Protein AF-Q54BZ2-F1 (afdb_monomer_lite)

Secondary structure (DSSP, 8-state):
--HHHHHHHHHHHHHHHHHSTTHHHHHHHHHHHHHHHHHHHHHHHHH-HHHHHHHHHHHTSGGGTT--HHHHHTHHHHHHHHHHHHHHHHHHH---HHHHHHHHHHHHHHHHHHHHHHHHHHHHHHHHHHHHHHHHHHHTTS-S------------------SHHHHHHHHHHHHHHHHHHHHHHHHGGG--

Radius of gyration: 24.27 Å; chains: 1; bounding box: 88×28×45 Å

Sequence (192 aa):
MSDKKDVLELAHCLQCYWDQKDTIEELRTYINNFNKAMDCVHENRAKLPKFKEFLEKCQFSEQCKSETIDSYLIRPVQRVPRYIPLLTDPLNHTVDTLERVAIQDVLKRTKQITDQLNESKRKPENVSKTLLLQENNNNNNNNNNNNNNNNNNNNNLNTSNSNNVTTTTTTNLNIINRQLIKDGLMMESRHF

pLDDT: mean 72.42, std 20.82, range [32.09, 95.31]

InterPro domains:
  IPR000219 Dbl homology domain [PF00621] (17-118)
  IPR000219 Dbl homology domain [PS50010] (1-120)
  IPR035899 Dbl homology (DH) domain superfamily [G3DSA:1.20.900.10] (2-137)
  IPR035899 Dbl homology (DH) domain superfamily [SSF48065] (15-136)
  IPR051092 FYVE, RhoGEF and PH domain-containing [PTHR12673] (28-188)

Structure (mmCIF, N/CA/C/O backbone):
data_AF-Q54BZ2-F1
#
_entry.id   AF-Q54BZ2-F1
#
loop_
_atom_site.group_PDB
_atom_site.id
_atom_site.type_symbol
_atom_site.label_atom_id
_atom_site.label_alt_id
_atom_site.label_comp_id
_atom_site.label_asym_id
_atom_site.label_entity_id
_atom_site.label_seq_id
_atom_site.pdbx_PDB_ins_code
_atom_site.Cartn_x
_atom_site.Cartn_y
_atom_site.Cartn_z
_atom_site.occupancy
_atom_site.B_iso_or_equiv
_atom_site.auth_seq_id
_atom_site.auth_comp_id
_atom_site.auth_asym_id
_atom_site.auth_atom_id
_atom_site.pdbx_PDB_model_num
ATOM 1 N N . MET A 1 1 ? 25.915 7.913 -3.863 1.00 40.06 1 MET A N 1
ATOM 2 C CA . MET A 1 1 ? 25.947 6.889 -4.938 1.00 40.06 1 MET A CA 1
ATOM 3 C C . MET A 1 1 ? 24.839 5.831 -4.779 1.00 40.06 1 MET A C 1
ATOM 5 O O . MET A 1 1 ? 24.854 4.875 -5.543 1.00 40.06 1 MET A O 1
ATOM 9 N N . SER A 1 2 ? 23.881 6.012 -3.848 1.00 46.03 2 SER A N 1
ATOM 10 C CA . SER A 1 2 ? 22.822 5.034 -3.528 1.00 46.03 2 SER A CA 1
ATOM 11 C C . SER A 1 2 ? 21.551 5.202 -4.377 1.00 46.03 2 SER A C 1
ATOM 13 O O . SER A 1 2 ? 21.063 4.218 -4.907 1.00 46.03 2 SER A O 1
ATOM 15 N N . ASP A 1 3 ? 21.119 6.438 -4.660 1.00 55.50 3 ASP A N 1
ATOM 16 C CA . ASP A 1 3 ? 19.777 6.712 -5.224 1.00 55.50 3 ASP A CA 1
ATOM 17 C C . ASP A 1 3 ? 19.451 6.093 -6.593 1.00 55.50 3 ASP A C 1
ATOM 19 O O . ASP A 1 3 ? 18.286 5.903 -6.930 1.00 55.50 3 ASP A O 1
ATOM 23 N N . LYS A 1 4 ? 20.452 5.806 -7.437 1.00 50.50 4 LYS A N 1
ATOM 24 C CA . LYS A 1 4 ? 20.190 5.395 -8.832 1.00 50.50 4 LYS A CA 1
ATOM 25 C C . LYS A 1 4 ? 19.724 3.947 -8.970 1.00 50.50 4 LYS A C 1
ATOM 27 O O . LYS A 1 4 ? 19.013 3.630 -9.915 1.00 50.50 4 LYS A O 1
ATOM 32 N N . LYS A 1 5 ? 20.140 3.056 -8.065 1.00 55.69 5 LYS A N 1
ATOM 33 C CA . LYS A 1 5 ? 19.701 1.651 -8.120 1.00 55.69 5 LYS A CA 1
ATOM 34 C C . LYS A 1 5 ? 18.259 1.503 -7.642 1.00 55.69 5 LYS A C 1
ATOM 36 O O . LYS A 1 5 ? 17.516 0.698 -8.198 1.00 55.69 5 LYS A O 1
ATOM 41 N N . ASP A 1 6 ? 17.858 2.363 -6.716 1.00 73.31 6 ASP A N 1
ATOM 42 C CA . ASP A 1 6 ? 16.579 2.265 -6.022 1.00 73.31 6 ASP A CA 1
ATOM 43 C C . ASP A 1 6 ? 15.390 2.585 -6.948 1.00 73.31 6 ASP A C 1
ATOM 45 O O . ASP A 1 6 ? 14.322 1.984 -6.829 1.00 73.31 6 ASP A O 1
ATOM 49 N N . VAL A 1 7 ? 15.567 3.481 -7.927 1.00 74.31 7 VAL A N 1
ATOM 50 C CA . VAL A 1 7 ? 14.488 3.892 -8.845 1.00 74.31 7 VAL A CA 1
ATOM 51 C C . VAL A 1 7 ? 14.167 2.816 -9.884 1.00 74.31 7 VAL A C 1
ATOM 53 O O . VAL A 1 7 ? 12.993 2.506 -10.104 1.00 74.31 7 VAL A O 1
ATOM 56 N N . LEU A 1 8 ? 15.185 2.231 -10.523 1.00 80.88 8 LEU A N 1
ATOM 57 C CA . LEU A 1 8 ? 14.976 1.163 -11.506 1.00 80.88 8 LEU A CA 1
ATOM 58 C C . LEU A 1 8 ? 14.384 -0.085 -10.844 1.00 80.88 8 LEU A C 1
ATOM 60 O O . LEU A 1 8 ? 13.473 -0.712 -11.387 1.00 80.88 8 LEU A O 1
ATOM 64 N N . GLU A 1 9 ? 14.870 -0.422 -9.649 1.00 81.94 9 GLU A N 1
ATOM 65 C CA . GLU A 1 9 ? 14.323 -1.515 -8.852 1.00 81.94 9 GLU A CA 1
ATOM 66 C C . GLU A 1 9 ? 12.861 -1.252 -8.474 1.00 81.94 9 GLU A C 1
ATOM 68 O O . GLU A 1 9 ? 12.014 -2.126 -8.662 1.00 81.94 9 GLU A O 1
ATOM 73 N N . LEU A 1 10 ? 12.523 -0.027 -8.053 1.00 81.06 10 LEU A N 1
ATOM 74 C CA . LEU A 1 10 ? 11.140 0.376 -7.797 1.00 81.06 10 LEU A CA 1
ATOM 75 C C . LEU A 1 10 ? 10.253 0.219 -9.041 1.00 81.06 10 LEU A C 1
ATOM 77 O O . LEU A 1 10 ? 9.132 -0.285 -8.927 1.00 81.06 10 LEU A O 1
ATOM 81 N N . ALA A 1 11 ? 10.737 0.630 -10.217 1.00 85.19 11 ALA A N 1
ATOM 82 C CA . ALA A 1 11 ? 9.997 0.511 -11.470 1.00 85.19 11 ALA A CA 1
ATOM 83 C C . ALA A 1 11 ? 9.699 -0.958 -11.814 1.00 85.19 11 ALA A C 1
ATOM 85 O O . ALA A 1 11 ? 8.548 -1.304 -12.087 1.00 85.19 11 ALA A O 1
ATOM 86 N N . HIS A 1 12 ? 10.699 -1.839 -11.718 1.00 87.19 12 HIS A N 1
ATOM 87 C CA . HIS A 1 12 ? 10.512 -3.275 -11.939 1.00 87.19 12 HIS A CA 1
ATOM 88 C C . HIS A 1 12 ? 9.598 -3.918 -10.889 1.00 87.19 12 HIS A C 1
ATOM 90 O O . HIS A 1 12 ? 8.721 -4.704 -11.241 1.00 87.19 12 HIS A O 1
ATOM 96 N N . CYS A 1 13 ? 9.739 -3.560 -9.612 1.00 88.25 13 CYS A N 1
ATOM 97 C CA . CYS A 1 13 ? 8.874 -4.056 -8.541 1.00 88.25 13 CYS A CA 1
ATOM 98 C C . CYS A 1 13 ? 7.407 -3.668 -8.763 1.00 88.25 13 CYS A C 1
ATOM 100 O O . CYS A 1 13 ? 6.513 -4.502 -8.601 1.00 88.25 13 CYS A O 1
ATOM 102 N N . LEU A 1 14 ? 7.146 -2.422 -9.170 1.00 88.31 14 LEU A N 1
ATOM 103 C CA . LEU A 1 14 ? 5.798 -1.962 -9.504 1.00 88.31 14 LEU A CA 1
ATOM 104 C C . LEU A 1 14 ? 5.252 -2.654 -10.755 1.00 88.31 14 LEU A C 1
ATOM 106 O O . LEU A 1 14 ? 4.087 -3.044 -10.759 1.00 88.31 14 LEU A O 1
ATOM 110 N N . GLN A 1 15 ? 6.079 -2.861 -11.779 1.00 89.00 15 GLN A N 1
ATOM 111 C CA . GLN A 1 15 ? 5.688 -3.614 -12.970 1.00 89.00 15 GLN A CA 1
ATOM 112 C C . GLN A 1 15 ? 5.266 -5.046 -12.599 1.00 89.00 15 GLN A C 1
ATOM 114 O O . GLN A 1 15 ? 4.138 -5.446 -12.881 1.00 89.00 15 GLN A O 1
ATOM 119 N N . CYS A 1 16 ? 6.104 -5.766 -11.846 1.00 89.81 16 CYS A N 1
ATOM 120 C CA . CYS A 1 16 ? 5.788 -7.098 -11.327 1.00 89.81 16 CYS A CA 1
ATOM 121 C C . CYS A 1 16 ? 4.504 -7.113 -10.483 1.00 89.81 16 CYS A C 1
ATOM 123 O O . CYS A 1 16 ? 3.726 -8.061 -10.559 1.00 89.81 16 CYS A O 1
ATOM 125 N N . TYR A 1 17 ? 4.261 -6.074 -9.679 1.00 88.88 17 TYR A N 1
ATOM 126 C CA . TYR A 1 17 ? 3.040 -5.948 -8.883 1.00 88.88 17 TYR A CA 1
ATOM 127 C C . TYR A 1 17 ? 1.785 -5.761 -9.750 1.00 88.88 17 TYR A C 1
ATOM 129 O O . TYR A 1 17 ? 0.744 -6.350 -9.453 1.00 88.88 17 TYR A O 1
ATOM 137 N N . TRP A 1 18 ? 1.878 -4.989 -10.836 1.00 90.06 18 TRP A N 1
ATOM 138 C CA . TRP A 1 18 ? 0.776 -4.779 -11.780 1.00 90.06 18 TRP A CA 1
ATOM 139 C C . TRP A 1 18 ? 0.495 -5.964 -12.701 1.00 90.06 18 TRP A C 1
ATOM 141 O O . TRP A 1 18 ? -0.626 -6.080 -13.204 1.00 90.06 18 TRP A O 1
ATOM 151 N N . ASP A 1 19 ? 1.483 -6.830 -12.903 1.00 89.75 19 ASP A N 1
ATOM 152 C CA . ASP A 1 19 ? 1.355 -8.049 -13.705 1.00 89.75 19 ASP A CA 1
ATOM 153 C C . ASP A 1 19 ? 0.780 -9.230 -12.899 1.00 89.75 19 ASP A C 1
ATOM 155 O O . ASP A 1 19 ? 0.396 -10.256 -13.465 1.00 89.75 19 ASP A O 1
ATOM 159 N N . GLN A 1 20 ? 0.647 -9.087 -11.575 1.00 90.44 20 GLN A N 1
ATOM 160 C CA . GLN A 1 20 ? -0.069 -10.051 -10.740 1.00 90.44 20 GLN A CA 1
ATOM 161 C C . GLN A 1 20 ? -1.559 -10.079 -11.107 1.00 90.44 20 GLN A C 1
ATOM 163 O O . GLN A 1 20 ? -2.256 -9.065 -11.054 1.00 90.44 20 GLN A O 1
ATOM 168 N N . LYS A 1 21 ? -2.052 -11.282 -11.428 1.00 83.81 21 LYS A N 1
ATOM 169 C CA . LYS A 1 21 ? -3.398 -11.538 -11.967 1.00 83.81 21 LYS A CA 1
ATOM 170 C C . LYS A 1 21 ? -4.532 -10.915 -11.144 1.00 83.81 21 LYS A C 1
ATOM 172 O O . LYS A 1 21 ? -5.485 -10.400 -11.722 1.00 83.81 21 LYS A O 1
ATOM 177 N N . ASP A 1 22 ? -4.411 -10.947 -9.820 1.00 88.19 22 ASP A N 1
ATOM 178 C CA . ASP A 1 22 ? -5.507 -10.595 -8.913 1.00 88.19 22 ASP A CA 1
ATOM 179 C C . ASP A 1 22 ? -5.404 -9.164 -8.362 1.00 88.19 22 ASP A C 1
ATOM 181 O O . ASP A 1 22 ? -6.396 -8.621 -7.882 1.00 88.19 22 ASP A O 1
ATOM 185 N N . THR A 1 23 ? -4.245 -8.505 -8.490 1.00 88.31 23 THR A N 1
ATOM 186 C CA . THR A 1 23 ? -3.978 -7.191 -7.876 1.00 88.31 23 THR A CA 1
ATOM 187 C C . THR A 1 23 ? -5.020 -6.143 -8.256 1.00 88.31 23 THR A C 1
ATOM 189 O O . THR A 1 23 ? -5.539 -5.429 -7.397 1.00 88.31 23 THR A O 1
ATOM 192 N N . ILE A 1 24 ? -5.347 -6.039 -9.546 1.00 88.12 24 ILE A N 1
ATOM 193 C CA . ILE A 1 24 ? -6.281 -5.021 -10.040 1.00 88.12 24 ILE A CA 1
ATOM 194 C C . ILE A 1 24 ? -7.705 -5.316 -9.557 1.00 88.12 24 ILE A C 1
ATOM 196 O O . ILE A 1 24 ? -8.412 -4.390 -9.163 1.00 88.12 24 ILE A O 1
ATOM 200 N N . GLU A 1 25 ? -8.123 -6.583 -9.541 1.00 86.94 25 GLU A N 1
ATOM 201 C CA . GLU A 1 25 ? -9.471 -6.968 -9.109 1.00 86.94 25 GLU A CA 1
ATOM 202 C C . GLU A 1 25 ? -9.654 -6.861 -7.589 1.00 86.94 25 GLU A C 1
ATOM 204 O O . GLU A 1 25 ? -10.708 -6.412 -7.126 1.00 86.94 25 GLU A O 1
ATOM 209 N N . GLU A 1 26 ? -8.620 -7.170 -6.802 1.00 88.50 26 GLU A N 1
ATOM 210 C CA . GLU A 1 26 ? -8.595 -6.931 -5.355 1.00 88.50 26 GLU A CA 1
ATOM 211 C C . GLU A 1 26 ? -8.711 -5.431 -5.046 1.00 88.50 26 GLU A C 1
ATOM 213 O O . GLU A 1 26 ? -9.575 -5.020 -4.264 1.00 88.50 26 GLU A O 1
ATOM 218 N N . LEU A 1 27 ? -7.906 -4.593 -5.715 1.00 89.31 27 LEU A N 1
ATOM 219 C CA . LEU A 1 27 ? -7.970 -3.135 -5.571 1.00 89.31 27 LEU A CA 1
ATOM 220 C C . LEU A 1 27 ? -9.329 -2.584 -6.004 1.00 89.31 27 LEU A C 1
ATOM 222 O O . LEU A 1 27 ? -9.902 -1.753 -5.300 1.00 89.31 27 LEU A O 1
ATOM 226 N N . ARG A 1 28 ? -9.881 -3.066 -7.123 1.00 89.38 28 ARG A N 1
ATOM 227 C CA . ARG A 1 28 ? -11.211 -2.678 -7.616 1.00 89.38 28 ARG A CA 1
ATOM 228 C C . ARG A 1 28 ? -12.289 -3.001 -6.586 1.00 89.38 28 ARG A C 1
ATOM 230 O O . ARG A 1 28 ? -13.111 -2.143 -6.265 1.00 89.38 28 ARG A O 1
ATOM 237 N N . THR A 1 29 ? -12.269 -4.217 -6.048 1.00 88.75 29 THR A N 1
ATOM 238 C CA . THR A 1 29 ? -13.226 -4.677 -5.035 1.00 88.75 29 THR A CA 1
ATOM 239 C C . THR A 1 29 ? -13.129 -3.833 -3.770 1.00 88.75 29 THR A C 1
ATOM 241 O O . THR A 1 29 ? -14.156 -3.397 -3.244 1.00 88.75 29 THR A O 1
ATOM 244 N N . TYR A 1 30 ? -11.912 -3.541 -3.311 1.00 90.19 30 TYR A N 1
ATOM 245 C CA . TYR A 1 30 ? -11.687 -2.694 -2.145 1.00 90.19 30 TYR A CA 1
ATOM 246 C C . TYR A 1 30 ? -12.202 -1.267 -2.369 1.00 90.19 30 TYR A C 1
ATOM 248 O O . TYR A 1 30 ? -13.004 -0.756 -1.591 1.00 90.19 30 TYR A O 1
ATOM 256 N N . ILE A 1 31 ? -11.795 -0.634 -3.472 1.00 88.31 31 ILE A N 1
ATOM 257 C CA . ILE A 1 31 ? -12.132 0.753 -3.816 1.00 88.31 31 ILE A CA 1
ATOM 258 C C . ILE A 1 31 ? -13.646 0.940 -3.991 1.00 88.31 31 ILE A C 1
ATOM 260 O O . ILE A 1 31 ? -14.180 1.962 -3.556 1.00 88.31 31 ILE A O 1
ATOM 264 N N . ASN A 1 32 ? -14.344 -0.037 -4.576 1.00 87.88 32 ASN A N 1
ATOM 265 C CA . ASN A 1 32 ? -15.798 0.005 -4.757 1.00 87.88 32 ASN A CA 1
ATOM 266 C C . ASN A 1 32 ? -16.578 -0.181 -3.447 1.00 87.88 32 ASN A C 1
ATOM 268 O O . ASN A 1 32 ? -17.686 0.336 -3.313 1.00 87.88 32 ASN A O 1
ATOM 272 N N . ASN A 1 33 ? -16.020 -0.914 -2.480 1.00 89.31 33 ASN A N 1
ATOM 273 C CA . ASN A 1 33 ? -16.659 -1.162 -1.186 1.00 89.31 33 ASN A CA 1
ATOM 274 C C . ASN A 1 33 ? -16.173 -0.225 -0.075 1.00 89.31 33 ASN A C 1
ATOM 276 O O . ASN A 1 33 ? -16.747 -0.242 1.010 1.00 89.31 33 ASN A O 1
ATOM 280 N N . PHE A 1 34 ? -15.164 0.609 -0.337 1.00 89.94 34 PHE A N 1
ATOM 281 C CA . PHE A 1 34 ? -14.562 1.507 0.647 1.00 89.94 34 PHE A CA 1
ATOM 282 C C . PHE A 1 34 ? -15.596 2.393 1.356 1.00 89.94 34 PHE A C 1
ATOM 284 O O . PHE A 1 34 ? -15.625 2.409 2.582 1.00 89.94 34 PHE A O 1
ATOM 291 N N . ASN A 1 35 ? -16.485 3.062 0.609 1.00 90.19 35 ASN A N 1
ATOM 292 C CA . ASN A 1 35 ? -17.513 3.927 1.205 1.00 90.19 35 ASN A CA 1
ATOM 293 C C . ASN A 1 35 ? -18.449 3.125 2.124 1.00 90.19 35 ASN A C 1
ATOM 295 O O . ASN A 1 35 ? -18.626 3.485 3.278 1.00 90.19 35 ASN A O 1
ATOM 299 N N . LYS A 1 36 ? -18.936 1.963 1.661 1.00 89.75 36 LYS A N 1
ATOM 300 C CA . LYS A 1 36 ? -19.788 1.070 2.467 1.00 89.75 36 LYS A CA 1
ATOM 301 C C . LYS A 1 36 ? -19.085 0.581 3.735 1.00 89.75 36 LYS A C 1
ATOM 303 O O . LYS A 1 36 ? -19.710 0.462 4.783 1.00 89.75 36 LYS A O 1
ATOM 308 N N . ALA A 1 37 ? -17.795 0.260 3.638 1.00 89.75 37 ALA A N 1
ATOM 309 C CA . ALA A 1 37 ? -16.995 -0.155 4.783 1.00 89.75 37 ALA A CA 1
ATOM 310 C C . ALA A 1 37 ? -16.811 0.998 5.780 1.00 89.75 37 ALA A C 1
ATOM 312 O O . ALA A 1 37 ? -16.934 0.774 6.982 1.00 89.75 37 ALA A O 1
ATOM 313 N N . MET A 1 38 ? -16.572 2.217 5.291 1.00 91.19 38 MET A N 1
ATOM 314 C CA . MET A 1 38 ? -16.468 3.415 6.124 1.00 91.19 38 MET A CA 1
ATOM 315 C C . MET A 1 38 ? -17.784 3.699 6.859 1.00 91.19 38 MET A C 1
ATOM 317 O O . MET A 1 38 ? -17.780 3.818 8.083 1.00 91.19 38 MET A O 1
ATOM 321 N N . ASP A 1 39 ? -18.907 3.690 6.137 1.00 91.88 39 ASP A N 1
ATOM 322 C CA . ASP A 1 39 ? -20.246 3.882 6.704 1.00 91.88 39 ASP A CA 1
ATOM 323 C C . ASP A 1 39 ? -20.545 2.828 7.779 1.00 91.88 39 ASP A C 1
ATOM 325 O O . ASP A 1 39 ? -20.988 3.156 8.877 1.00 91.88 39 ASP A O 1
ATOM 329 N N . CYS A 1 40 ? -20.216 1.561 7.506 1.00 91.81 40 CYS A N 1
ATOM 330 C CA . CYS A 1 40 ? -20.365 0.466 8.462 1.00 91.81 40 CYS A CA 1
ATOM 331 C C . CYS A 1 40 ? -19.527 0.691 9.732 1.00 91.81 40 CYS A C 1
ATOM 333 O O . CYS A 1 40 ? -20.019 0.482 10.843 1.00 91.81 40 CYS A O 1
ATOM 335 N N . VAL A 1 41 ? -18.274 1.141 9.605 1.00 91.38 41 VAL A N 1
ATOM 336 C CA . VAL A 1 41 ? -17.424 1.463 10.763 1.00 91.38 41 VAL A CA 1
ATOM 337 C C . VAL A 1 41 ? -18.027 2.606 11.577 1.00 91.38 41 VAL A C 1
ATOM 339 O O . VAL A 1 41 ? -18.061 2.516 12.805 1.00 91.38 41 VAL A O 1
ATOM 342 N N . HIS A 1 42 ? -18.528 3.656 10.923 1.00 93.31 42 HIS A N 1
ATOM 343 C CA . HIS A 1 42 ? -19.146 4.807 11.590 1.00 93.31 42 HIS A CA 1
ATOM 344 C C . HIS A 1 42 ? -20.436 4.421 12.312 1.00 93.31 42 HIS A C 1
ATOM 346 O O . HIS A 1 42 ? -20.609 4.745 13.488 1.00 93.31 42 HIS A O 1
ATOM 352 N N . GLU A 1 43 ? -21.301 3.659 11.647 1.00 93.00 43 GLU A N 1
ATOM 353 C CA . GLU A 1 43 ? -22.551 3.148 12.201 1.00 93.00 43 GLU A CA 1
ATOM 354 C C . GLU A 1 43 ? -22.296 2.259 13.425 1.00 93.00 43 GLU A C 1
ATOM 356 O O . GLU A 1 43 ? -22.898 2.461 14.482 1.00 93.00 43 GLU A O 1
ATOM 361 N N . ASN A 1 44 ? -21.362 1.308 13.327 1.00 91.62 44 ASN A N 1
ATOM 362 C CA . ASN A 1 44 ? -21.021 0.429 14.445 1.00 91.62 44 ASN A CA 1
ATOM 363 C C . ASN A 1 44 ? -20.340 1.194 15.585 1.00 91.62 44 ASN A C 1
ATOM 365 O O . ASN A 1 44 ? -20.609 0.902 16.750 1.00 91.62 44 ASN A O 1
ATOM 369 N N . ARG A 1 45 ? -19.507 2.202 15.288 1.00 91.88 45 ARG A N 1
ATOM 370 C CA . ARG A 1 45 ? -18.900 3.065 16.316 1.00 91.88 45 ARG A CA 1
ATOM 371 C C . ARG A 1 45 ? -19.963 3.856 17.085 1.00 91.88 45 ARG A C 1
ATOM 373 O O . ARG A 1 45 ? -19.801 4.053 18.286 1.00 91.88 45 ARG A O 1
ATOM 380 N N . ALA A 1 46 ? -21.044 4.276 16.425 1.00 92.94 46 ALA A N 1
ATOM 381 C CA . ALA A 1 46 ? -22.159 4.975 17.064 1.00 92.94 46 ALA A CA 1
ATOM 382 C C . ALA A 1 46 ? -23.078 4.034 17.863 1.00 92.94 46 ALA A C 1
ATOM 384 O O . ALA A 1 46 ? -23.531 4.390 18.949 1.00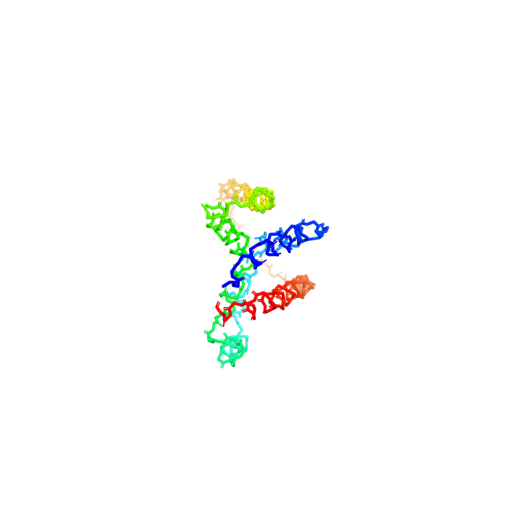 92.94 46 ALA A O 1
ATOM 385 N N . LYS A 1 47 ? -23.352 2.830 17.344 1.00 93.62 47 LYS A N 1
ATOM 386 C CA . LYS A 1 47 ? -24.299 1.875 17.946 1.00 93.62 47 LYS A CA 1
ATOM 387 C C . LYS A 1 47 ? -23.707 1.029 19.073 1.00 93.62 47 LYS A C 1
ATOM 389 O O . LYS A 1 47 ? -24.443 0.619 19.967 1.00 93.62 47 LYS A O 1
ATOM 394 N N . LEU A 1 48 ? -22.411 0.719 19.023 1.00 94.19 48 LEU A N 1
ATOM 395 C CA . LEU A 1 48 ? -21.779 -0.280 19.889 1.00 94.19 48 LEU A CA 1
ATOM 396 C C . LEU A 1 48 ? -20.654 0.349 20.733 1.00 94.19 48 LEU A C 1
ATOM 398 O O . LEU A 1 48 ? -19.520 0.457 20.259 1.00 94.19 48 LEU A O 1
ATOM 402 N N . PRO A 1 49 ? -20.901 0.683 22.016 1.00 92.56 49 PRO A N 1
ATOM 403 C CA . PRO A 1 49 ? -19.884 1.268 22.896 1.00 92.56 49 PRO A CA 1
ATOM 404 C C . PRO A 1 49 ? -18.608 0.422 23.019 1.00 92.56 49 PRO A C 1
ATOM 406 O O . PRO A 1 49 ? -17.507 0.960 22.974 1.00 92.56 49 PRO A O 1
ATOM 409 N N . LYS A 1 50 ? -18.743 -0.913 23.074 1.00 93.44 50 LYS A N 1
ATOM 410 C CA . LYS A 1 50 ? -17.597 -1.841 23.113 1.00 93.44 50 LYS A CA 1
ATOM 411 C C . LYS A 1 50 ? -16.731 -1.771 21.854 1.00 93.44 50 LYS A C 1
ATOM 413 O O . LYS A 1 50 ? -15.520 -1.935 21.932 1.00 93.44 50 LYS A O 1
ATOM 418 N N . PHE A 1 51 ? -17.345 -1.549 20.690 1.00 92.94 51 PHE A N 1
ATOM 419 C CA . PHE A 1 51 ? -16.604 -1.407 19.438 1.00 92.94 51 PHE A CA 1
ATOM 420 C C . PHE A 1 51 ? -15.852 -0.075 19.399 1.00 92.94 51 PHE A C 1
ATOM 422 O O . PHE A 1 51 ? -14.695 -0.042 18.995 1.00 92.94 51 PHE A O 1
ATOM 429 N N . LYS A 1 52 ? -16.470 1.008 19.886 1.00 91.31 52 LYS A N 1
ATOM 430 C CA . LYS A 1 52 ? -15.796 2.300 20.058 1.00 91.31 52 LYS A CA 1
ATOM 431 C C . LYS A 1 52 ? -14.571 2.185 20.976 1.00 91.31 52 LYS A C 1
ATOM 433 O O . LYS A 1 52 ? -13.489 2.585 20.564 1.00 91.31 52 LYS A O 1
ATOM 438 N N . GLU A 1 53 ? -14.723 1.584 22.155 1.00 92.50 53 GLU A N 1
ATOM 439 C CA . GLU A 1 53 ? -13.618 1.367 23.104 1.00 92.50 53 GLU A CA 1
ATOM 440 C C . GLU A 1 53 ? -12.501 0.507 22.491 1.00 92.50 53 GLU A C 1
ATOM 442 O O . GLU A 1 53 ? -11.317 0.807 22.640 1.00 92.50 53 GLU A O 1
ATOM 447 N N . PHE A 1 54 ? -12.865 -0.537 21.738 1.00 92.31 54 PHE A N 1
ATOM 448 C CA . PHE A 1 54 ? -11.903 -1.352 20.997 1.00 92.31 54 PHE A CA 1
ATOM 449 C C . PHE A 1 54 ? -11.102 -0.521 19.985 1.00 92.31 54 PHE A C 1
ATOM 451 O O . PHE A 1 54 ? -9.877 -0.626 19.947 1.00 92.31 54 PHE A O 1
ATOM 458 N N . LEU A 1 55 ? -11.768 0.329 19.195 1.00 90.62 55 LEU A N 1
ATOM 459 C CA . LEU A 1 55 ? -11.099 1.199 18.227 1.00 90.62 55 LEU A CA 1
ATOM 460 C C . LEU A 1 55 ? -10.178 2.220 18.903 1.00 90.62 55 LEU A C 1
ATOM 462 O O . LEU A 1 55 ? -9.070 2.434 18.418 1.00 90.62 55 LEU A O 1
ATOM 466 N N . GLU A 1 56 ? -10.602 2.813 20.020 1.00 89.62 56 GLU A N 1
ATOM 467 C CA . GLU A 1 56 ? -9.776 3.733 20.812 1.00 89.62 56 GLU A CA 1
ATOM 468 C C . GLU A 1 56 ? -8.537 3.012 21.363 1.00 89.62 56 GLU A C 1
ATOM 470 O O . GLU A 1 56 ? -7.413 3.484 21.189 1.00 89.62 56 GLU A O 1
ATOM 475 N N . LYS A 1 57 ? -8.705 1.810 21.930 1.00 90.00 57 LYS A N 1
ATOM 476 C CA . LYS A 1 57 ? -7.585 0.980 22.396 1.00 90.00 57 LYS A CA 1
ATOM 477 C C . LYS A 1 57 ? -6.606 0.643 21.269 1.00 90.00 57 LYS A C 1
ATOM 479 O O . LYS A 1 57 ? -5.397 0.685 21.483 1.00 90.00 57 LYS A O 1
ATOM 484 N N . CYS A 1 58 ? -7.112 0.303 20.083 1.00 88.25 58 CYS A N 1
ATOM 485 C CA . CYS A 1 58 ? -6.275 0.067 18.911 1.00 88.25 58 CYS A CA 1
ATOM 486 C C . CYS A 1 58 ? -5.518 1.334 18.510 1.00 88.25 58 CYS A C 1
ATOM 488 O O . CYS A 1 58 ? -4.304 1.270 18.358 1.00 88.25 58 CYS A O 1
ATOM 490 N N . GLN A 1 59 ? -6.198 2.478 18.405 1.00 87.50 59 GLN A N 1
ATOM 491 C CA . GLN A 1 59 ? -5.596 3.754 18.014 1.00 87.50 59 GLN A CA 1
ATOM 492 C C . GLN A 1 59 ? -4.415 4.137 18.918 1.00 87.50 59 GLN A C 1
ATOM 494 O O . GLN A 1 59 ? -3.359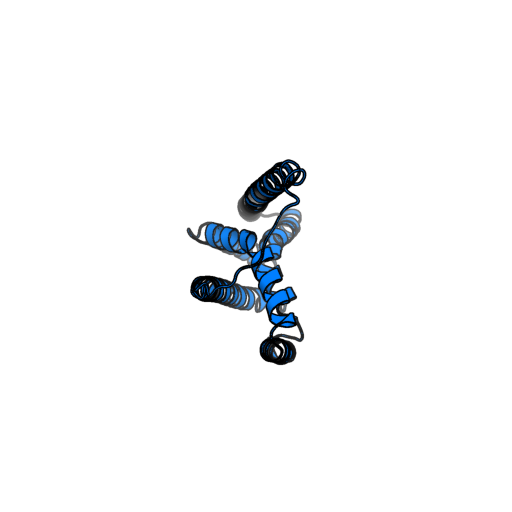 4.512 18.412 1.00 87.50 59 GLN A O 1
ATOM 499 N N . PHE A 1 60 ? -4.559 3.990 20.237 1.00 86.25 60 PHE A N 1
ATOM 500 C CA . PHE A 1 60 ? -3.500 4.304 21.206 1.00 86.25 60 PHE A CA 1
ATOM 501 C C . PHE A 1 60 ? -2.467 3.185 21.404 1.00 86.25 60 PHE A C 1
ATOM 503 O O . PHE A 1 60 ? -1.551 3.333 22.212 1.00 86.25 60 PHE A O 1
ATOM 510 N N . SER A 1 61 ? -2.580 2.071 20.678 1.00 85.19 61 SER A N 1
ATOM 511 C CA . SER A 1 61 ? -1.521 1.065 20.654 1.00 85.19 61 SER A CA 1
ATOM 512 C C . SER A 1 61 ? -0.296 1.583 19.894 1.00 85.19 61 SER A C 1
ATOM 514 O O . SER A 1 61 ? -0.411 2.341 18.928 1.00 85.19 61 SER A O 1
ATOM 516 N N . GLU A 1 62 ? 0.891 1.132 20.297 1.00 82.31 62 GLU A N 1
ATOM 517 C CA . GLU A 1 62 ? 2.165 1.525 19.678 1.00 82.31 62 GLU A CA 1
ATOM 518 C C . GLU A 1 62 ? 2.202 1.234 18.164 1.00 82.31 62 GLU A C 1
ATOM 520 O O . GLU A 1 62 ? 2.739 2.013 17.378 1.00 82.31 62 GLU A O 1
ATOM 525 N N . GLN A 1 63 ? 1.543 0.154 17.733 1.00 79.94 63 GLN A N 1
ATOM 526 C CA . GLN A 1 63 ? 1.490 -0.275 16.333 1.00 79.94 63 GLN A CA 1
ATOM 527 C C . GLN A 1 63 ? 0.670 0.675 15.450 1.00 79.94 63 GLN A C 1
ATOM 529 O O . GLN A 1 63 ? 0.980 0.852 14.270 1.00 79.94 63 GLN A O 1
ATOM 534 N N . CYS A 1 64 ? -0.369 1.296 16.015 1.00 79.00 64 CYS A N 1
ATOM 535 C CA . CYS A 1 64 ? -1.280 2.160 15.270 1.00 79.00 64 CYS A CA 1
ATOM 536 C C . CYS A 1 64 ? -0.839 3.625 15.226 1.00 79.00 64 CYS A C 1
ATOM 538 O O . CYS A 1 64 ? -1.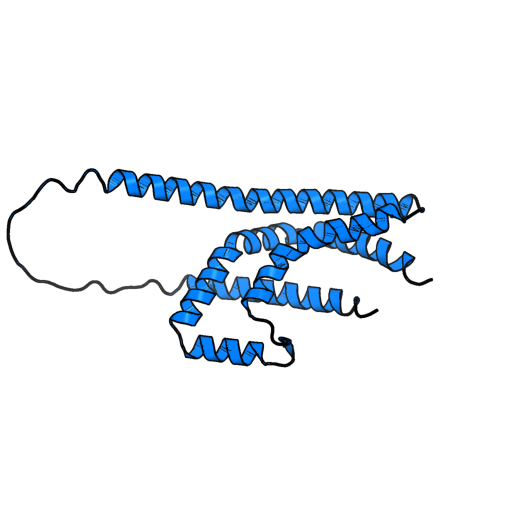519 4.428 14.599 1.00 79.00 64 CYS A O 1
ATOM 540 N N . LYS A 1 65 ? 0.276 4.004 15.869 1.00 83.19 65 LYS A N 1
ATOM 541 C CA . LYS A 1 65 ? 0.850 5.365 15.806 1.00 83.19 65 LYS A CA 1
ATOM 542 C C . LYS A 1 65 ? -0.175 6.495 16.036 1.00 83.19 65 LYS A C 1
ATOM 544 O O . LYS A 1 65 ? -0.050 7.565 15.449 1.00 83.19 65 LYS A O 1
ATOM 549 N N . SER A 1 66 ? -1.186 6.275 16.886 1.00 83.19 66 SER A N 1
ATOM 550 C CA . SER A 1 66 ? -2.294 7.221 17.137 1.00 83.19 66 SER A CA 1
ATOM 551 C C . SER A 1 66 ? -3.196 7.537 15.931 1.00 83.19 66 SER A C 1
ATOM 553 O O . SER A 1 66 ? -4.018 8.454 15.996 1.00 83.19 66 SER A O 1
ATOM 555 N N . GLU A 1 67 ? -3.097 6.769 14.849 1.00 85.44 67 GLU A N 1
ATOM 556 C CA . GLU A 1 67 ? -3.937 6.893 13.662 1.00 85.44 67 GLU A CA 1
ATOM 557 C C . GLU A 1 67 ? -5.276 6.158 13.816 1.00 85.44 67 GLU A C 1
ATOM 559 O O . GLU A 1 67 ? -5.373 5.089 14.422 1.00 85.44 67 GLU A O 1
ATOM 564 N N . THR A 1 68 ? -6.337 6.744 13.260 1.00 89.56 68 THR A N 1
ATOM 565 C CA . THR A 1 68 ? -7.685 6.171 13.316 1.00 89.56 68 THR A CA 1
ATOM 566 C C . THR A 1 68 ? -7.834 5.043 12.299 1.00 89.56 68 THR A C 1
ATOM 568 O O . THR A 1 68 ? -7.194 5.036 11.250 1.00 89.56 68 THR A O 1
ATOM 571 N N . ILE A 1 69 ? -8.747 4.098 12.543 1.00 89.06 69 ILE A N 1
ATOM 572 C CA . ILE A 1 69 ? -9.086 3.075 11.535 1.00 89.06 69 ILE A CA 1
ATOM 573 C C . ILE A 1 69 ? -9.456 3.710 10.182 1.00 89.06 69 ILE A C 1
ATOM 575 O O . ILE A 1 69 ? -9.078 3.199 9.133 1.00 89.06 69 ILE A O 1
ATOM 579 N N . ASP A 1 70 ? -10.118 4.866 10.205 1.00 90.94 70 ASP A N 1
ATOM 580 C CA . ASP A 1 70 ? -10.484 5.659 9.036 1.00 90.94 70 ASP A CA 1
ATOM 581 C C . ASP A 1 70 ? -9.255 6.043 8.188 1.00 90.94 70 ASP A C 1
ATOM 583 O O . ASP A 1 70 ? -9.267 5.881 6.963 1.00 90.94 70 ASP A O 1
ATOM 587 N N . SER A 1 71 ? -8.168 6.499 8.831 1.00 89.62 71 SER A N 1
ATOM 588 C CA . SER A 1 71 ? -6.929 6.877 8.139 1.00 89.62 71 SER A CA 1
ATOM 589 C C . SER A 1 71 ? -6.181 5.669 7.583 1.00 89.62 71 SER A C 1
ATOM 591 O O . SER A 1 71 ? -5.495 5.799 6.572 1.00 89.62 71 SER A O 1
ATOM 593 N N . TYR A 1 72 ? -6.349 4.484 8.171 1.00 88.88 72 TYR A N 1
ATOM 594 C CA . TYR A 1 72 ? -5.832 3.239 7.605 1.00 88.88 72 TYR A CA 1
ATOM 595 C C . TYR A 1 72 ? -6.640 2.773 6.391 1.00 88.88 72 TYR A C 1
ATOM 597 O O . TYR A 1 72 ? -6.052 2.410 5.370 1.00 88.88 72 TYR A O 1
ATOM 605 N N . LEU A 1 73 ? -7.973 2.832 6.463 1.00 89.56 73 LEU A N 1
ATOM 606 C CA . LEU A 1 73 ? -8.864 2.383 5.389 1.00 89.56 73 LEU A CA 1
ATOM 607 C C . LEU A 1 73 ? -8.704 3.199 4.099 1.00 89.56 73 LEU A C 1
ATOM 609 O O . LEU A 1 73 ? -8.879 2.676 3.002 1.00 89.56 73 LEU A O 1
ATOM 613 N N . ILE A 1 74 ? -8.369 4.487 4.192 1.00 89.75 74 ILE A N 1
ATOM 614 C CA . ILE A 1 74 ? -8.206 5.329 2.997 1.00 89.75 74 ILE A CA 1
ATOM 615 C C . ILE A 1 74 ? -6.874 5.075 2.262 1.00 89.75 74 ILE A C 1
ATOM 617 O O . ILE A 1 74 ? -6.731 5.444 1.093 1.00 89.75 74 ILE A O 1
ATOM 621 N N . ARG A 1 75 ? -5.894 4.410 2.894 1.00 88.81 75 ARG A N 1
ATOM 622 C CA . ARG A 1 75 ? -4.550 4.218 2.316 1.00 88.81 75 ARG A CA 1
ATOM 623 C C . ARG A 1 75 ? -4.559 3.467 0.987 1.00 88.81 75 ARG A C 1
ATOM 625 O O . ARG A 1 75 ? -3.961 4.005 0.058 1.00 88.81 75 ARG A O 1
ATOM 632 N N . PRO A 1 76 ? -5.235 2.310 0.816 1.00 87.12 76 PRO A N 1
ATOM 633 C CA . PRO A 1 76 ? -5.215 1.595 -0.463 1.00 87.12 76 PRO A CA 1
ATOM 634 C C . PRO A 1 76 ? -5.835 2.414 -1.600 1.00 87.12 76 PRO A C 1
ATOM 636 O O . PRO A 1 76 ? -5.344 2.384 -2.726 1.00 87.12 76 PRO A O 1
ATOM 639 N N . VAL A 1 77 ? -6.855 3.226 -1.292 1.00 86.94 77 VAL A N 1
ATOM 640 C CA . VAL A 1 77 ? -7.481 4.148 -2.253 1.00 86.94 77 VAL A CA 1
ATOM 641 C C . VAL A 1 77 ? -6.491 5.229 -2.702 1.00 86.94 77 VAL A C 1
ATOM 643 O O . VAL A 1 77 ? -6.439 5.573 -3.880 1.00 86.94 77 VAL A O 1
ATOM 646 N N . GLN A 1 78 ? -5.679 5.753 -1.781 1.00 88.88 78 GLN A N 1
ATOM 647 C CA . GLN A 1 78 ? -4.663 6.770 -2.074 1.00 88.88 78 GLN A CA 1
ATOM 648 C C . GLN A 1 78 ? -3.361 6.198 -2.642 1.00 88.88 78 GLN A C 1
ATOM 650 O O . GLN A 1 78 ? -2.576 6.939 -3.235 1.00 88.88 78 GLN A O 1
ATOM 655 N N . ARG A 1 79 ? -3.089 4.906 -2.441 1.00 85.75 79 ARG A N 1
ATOM 656 C CA . ARG A 1 79 ? -1.795 4.293 -2.752 1.00 85.75 79 ARG A CA 1
ATOM 657 C C . ARG A 1 79 ? -1.484 4.350 -4.240 1.00 85.75 79 ARG A C 1
ATOM 659 O O . ARG A 1 79 ? -0.394 4.779 -4.604 1.00 85.75 79 ARG A O 1
ATOM 666 N N . VAL A 1 80 ? -2.455 3.990 -5.080 1.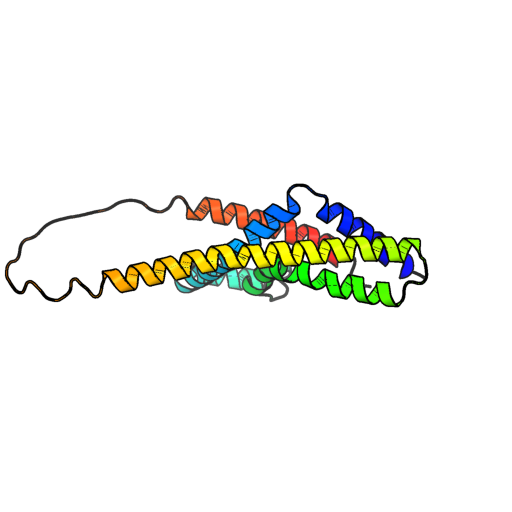00 87.00 80 VAL A N 1
ATOM 667 C CA . VAL A 1 80 ? -2.279 3.959 -6.539 1.00 87.00 80 VAL A CA 1
ATOM 668 C C . VAL A 1 80 ? -1.974 5.359 -7.100 1.00 87.00 80 VAL A C 1
ATOM 670 O O . VAL A 1 80 ? -0.942 5.503 -7.759 1.00 87.00 80 VAL A O 1
ATOM 673 N N . PRO A 1 81 ? -2.743 6.420 -6.763 1.00 88.81 81 PRO A N 1
ATOM 674 C CA . PRO A 1 81 ? -2.399 7.786 -7.161 1.00 88.81 81 PRO A CA 1
ATOM 675 C C . PRO A 1 81 ? -0.999 8.250 -6.738 1.00 88.81 81 PRO A C 1
ATOM 677 O O . PRO A 1 81 ? -0.364 8.999 -7.475 1.00 88.81 81 PRO A O 1
ATOM 680 N N . ARG A 1 82 ? -0.489 7.811 -5.576 1.00 88.62 82 ARG A N 1
ATOM 681 C CA . ARG A 1 82 ? 0.829 8.234 -5.061 1.00 88.62 82 ARG A CA 1
ATOM 682 C C . ARG A 1 82 ? 2.007 7.723 -5.892 1.00 88.62 82 ARG A C 1
ATOM 684 O O . ARG A 1 82 ? 3.061 8.353 -5.864 1.00 88.62 82 ARG A O 1
ATOM 691 N N . TYR A 1 83 ? 1.857 6.623 -6.629 1.00 88.31 83 TYR A N 1
ATOM 692 C CA . TYR A 1 83 ? 2.934 6.108 -7.481 1.00 88.31 83 TYR A CA 1
ATOM 693 C C . TYR A 1 83 ? 3.196 6.990 -8.708 1.00 88.31 83 TYR A C 1
ATOM 695 O O . TYR A 1 83 ? 4.319 7.031 -9.196 1.00 88.31 83 TYR A O 1
ATOM 703 N N . ILE A 1 84 ? 2.194 7.735 -9.185 1.00 89.56 84 ILE A N 1
ATOM 704 C CA . ILE A 1 84 ? 2.323 8.593 -10.371 1.00 89.56 84 ILE A CA 1
ATOM 705 C C . ILE A 1 84 ? 3.388 9.688 -10.179 1.00 89.56 84 ILE A C 1
ATOM 707 O O . ILE A 1 84 ? 4.333 9.709 -10.970 1.00 89.56 84 ILE A O 1
ATOM 711 N N . PRO A 1 85 ? 3.298 10.584 -9.173 1.00 89.06 85 PRO A N 1
ATOM 712 C CA . PRO A 1 85 ? 4.340 11.585 -8.949 1.00 89.06 85 PRO A CA 1
ATOM 713 C C . PRO A 1 85 ? 5.674 10.936 -8.563 1.00 89.06 85 PRO A C 1
ATOM 715 O O . PRO A 1 85 ? 6.706 11.333 -9.087 1.00 89.06 85 PRO A O 1
ATOM 718 N N . LEU A 1 86 ? 5.648 9.853 -7.774 1.00 84.94 86 LEU A N 1
ATOM 719 C CA . LEU A 1 86 ? 6.854 9.126 -7.361 1.00 84.94 86 LEU A CA 1
ATOM 720 C C . LEU A 1 86 ? 7.671 8.573 -8.539 1.00 84.94 86 LEU A C 1
ATOM 722 O O . LEU A 1 86 ? 8.884 8.462 -8.434 1.00 84.94 86 LEU A O 1
ATOM 726 N N . LEU A 1 87 ? 7.016 8.206 -9.641 1.00 88.12 87 LEU A N 1
ATOM 727 C CA . LEU A 1 87 ? 7.670 7.771 -10.877 1.00 88.12 87 LEU A CA 1
ATOM 728 C C . LEU A 1 87 ? 7.974 8.947 -11.818 1.00 88.12 87 LEU A C 1
ATOM 730 O O . LEU A 1 87 ? 8.906 8.878 -12.614 1.00 88.12 87 LEU A O 1
ATOM 734 N N . THR A 1 88 ? 7.197 10.028 -11.740 1.00 89.94 88 THR A N 1
ATOM 735 C CA . THR A 1 88 ? 7.382 11.217 -12.585 1.00 89.94 88 THR A CA 1
ATOM 736 C C . THR A 1 88 ? 8.623 12.010 -12.176 1.00 89.94 88 THR A C 1
ATOM 738 O O . THR A 1 88 ? 9.366 12.459 -13.049 1.00 89.94 88 THR A O 1
ATOM 741 N N . ASP A 1 89 ? 8.884 12.150 -10.874 1.00 85.56 89 ASP A N 1
ATOM 742 C CA . ASP A 1 89 ? 10.014 12.946 -10.384 1.00 85.56 89 ASP A CA 1
ATOM 743 C C . ASP A 1 89 ? 11.371 12.350 -10.798 1.00 85.56 89 ASP A C 1
ATOM 745 O O . ASP A 1 89 ? 12.183 13.086 -11.370 1.00 85.56 89 ASP A O 1
ATOM 749 N N . PRO A 1 90 ? 11.638 11.037 -10.628 1.00 83.31 90 PRO A N 1
ATOM 750 C CA . PRO A 1 90 ? 12.878 10.434 -11.103 1.00 83.31 90 PRO A CA 1
ATOM 751 C C . PRO A 1 90 ? 12.990 10.459 -12.627 1.00 83.31 90 PRO A C 1
ATOM 753 O O . PRO A 1 90 ? 14.057 10.768 -13.147 1.00 83.31 90 PRO A O 1
ATOM 756 N N . LEU A 1 91 ? 11.885 10.252 -13.357 1.00 87.88 91 LEU A N 1
ATOM 757 C CA . LEU A 1 91 ? 11.884 10.277 -14.824 1.00 87.88 91 LEU A CA 1
ATOM 758 C C . LEU A 1 91 ? 12.421 11.598 -15.404 1.00 87.88 91 LEU A C 1
ATOM 760 O O . LEU A 1 91 ? 13.040 11.605 -16.473 1.00 87.88 91 LEU A O 1
ATOM 764 N N . ASN A 1 92 ? 12.207 12.717 -14.711 1.00 86.06 92 ASN A N 1
ATOM 765 C CA . ASN A 1 92 ? 12.719 14.023 -15.128 1.00 86.06 92 ASN A CA 1
ATOM 766 C C . ASN A 1 92 ? 14.242 14.162 -14.949 1.00 86.06 92 ASN A C 1
ATOM 768 O O . ASN A 1 92 ? 14.857 14.976 -15.634 1.00 86.06 92 ASN A O 1
ATOM 772 N N . HIS A 1 93 ? 14.852 13.355 -14.078 1.00 85.25 93 HIS A N 1
ATOM 773 C CA . HIS A 1 93 ? 16.271 13.430 -13.713 1.00 85.25 93 HIS A CA 1
ATOM 774 C C . HIS A 1 93 ? 17.096 12.224 -14.199 1.00 85.25 93 HIS A C 1
ATOM 776 O O . HIS A 1 93 ? 18.328 12.274 -14.196 1.00 85.25 93 HIS A O 1
ATOM 782 N N . THR A 1 94 ? 16.449 11.145 -14.649 1.00 84.81 94 THR A N 1
ATOM 783 C CA . THR A 1 94 ? 17.122 9.969 -15.208 1.00 84.81 94 THR A CA 1
ATOM 784 C C . THR A 1 94 ? 17.676 10.271 -16.602 1.00 84.81 94 THR A C 1
ATOM 786 O O . THR A 1 94 ? 16.933 10.631 -17.516 1.00 84.81 94 THR A O 1
ATOM 789 N N . VAL A 1 95 ? 18.985 10.077 -16.779 1.00 87.44 95 VAL A N 1
ATOM 790 C CA . VAL A 1 95 ? 19.690 10.235 -18.067 1.00 87.44 95 VAL A CA 1
ATOM 791 C C . VAL A 1 95 ? 19.816 8.925 -18.850 1.00 87.44 95 VAL A C 1
ATOM 793 O O . VAL A 1 95 ? 19.914 8.956 -20.074 1.00 87.44 95 VAL A O 1
ATOM 796 N N . ASP A 1 96 ? 19.809 7.780 -18.161 1.00 88.38 96 ASP A N 1
ATOM 797 C CA . ASP A 1 96 ? 19.957 6.468 -18.789 1.00 88.38 96 ASP A CA 1
ATOM 798 C C . ASP A 1 96 ? 18.706 6.099 -19.595 1.00 88.38 96 ASP A C 1
ATOM 800 O O . ASP A 1 96 ? 17.581 6.185 -19.107 1.00 88.38 96 ASP A O 1
ATOM 804 N N . THR A 1 97 ? 18.891 5.707 -20.856 1.00 88.94 97 THR A N 1
ATOM 805 C CA . THR A 1 97 ? 17.758 5.474 -21.765 1.00 88.94 97 THR A CA 1
ATOM 806 C C . THR A 1 97 ? 16.954 4.236 -21.372 1.00 88.94 97 THR A C 1
ATOM 808 O O . THR A 1 97 ? 15.729 4.267 -21.470 1.00 88.94 97 THR A O 1
ATOM 811 N N . LEU A 1 98 ? 17.610 3.170 -20.900 1.00 87.69 98 LEU A N 1
ATOM 812 C CA . LEU A 1 98 ? 16.927 1.939 -20.495 1.00 87.69 98 LEU A CA 1
ATOM 813 C C . LEU A 1 98 ? 16.099 2.179 -19.228 1.00 87.69 98 LEU A C 1
ATOM 815 O O . LEU A 1 98 ? 14.932 1.796 -19.173 1.00 87.69 98 LEU A O 1
ATOM 819 N N . GLU A 1 99 ? 16.670 2.884 -18.251 1.00 87.25 99 GLU A N 1
ATOM 820 C CA . GLU A 1 99 ? 15.984 3.261 -17.016 1.00 87.25 99 GLU A CA 1
ATOM 821 C C . GLU A 1 99 ? 14.786 4.182 -17.294 1.00 87.25 99 GLU A C 1
ATOM 823 O O . GLU A 1 99 ? 13.691 3.954 -16.776 1.00 87.25 99 GLU A O 1
ATOM 828 N N . ARG A 1 100 ? 14.944 5.176 -18.182 1.00 90.94 100 ARG A N 1
ATOM 829 C CA . ARG A 1 100 ? 13.829 6.041 -18.608 1.00 90.94 100 ARG A CA 1
ATOM 830 C C . ARG A 1 100 ? 12.685 5.239 -19.220 1.00 90.94 100 ARG A C 1
ATOM 832 O O . ARG A 1 100 ? 11.537 5.506 -18.874 1.00 90.94 100 ARG A O 1
ATOM 839 N N . VAL A 1 101 ? 12.977 4.284 -20.107 1.00 91.88 101 VAL A N 1
ATOM 840 C CA . VAL A 1 101 ? 11.952 3.437 -20.743 1.00 91.88 101 VAL A CA 1
ATOM 841 C C . VAL A 1 101 ? 11.228 2.593 -19.693 1.00 91.88 101 VAL A C 1
ATOM 843 O O . VAL A 1 101 ? 10.000 2.612 -19.651 1.00 91.88 101 VAL A O 1
ATOM 846 N N . ALA A 1 102 ? 11.964 1.952 -18.780 1.00 91.06 102 ALA A N 1
ATOM 847 C CA . ALA A 1 102 ? 11.372 1.164 -17.699 1.00 91.06 102 ALA A CA 1
ATOM 848 C C . ALA A 1 102 ? 10.427 2.002 -16.816 1.00 91.06 102 ALA A C 1
ATOM 850 O O . ALA A 1 102 ? 9.300 1.585 -16.538 1.00 91.06 102 ALA A O 1
ATOM 851 N N . ILE A 1 103 ? 10.846 3.214 -16.424 1.00 91.12 103 ILE A N 1
ATOM 852 C CA . ILE A 1 103 ? 10.018 4.141 -15.636 1.00 91.12 103 ILE A CA 1
ATOM 853 C C . ILE A 1 103 ? 8.794 4.613 -16.441 1.00 91.12 103 ILE A C 1
ATOM 855 O O . ILE A 1 103 ? 7.693 4.711 -15.896 1.00 91.12 103 ILE A O 1
ATOM 859 N N . GLN A 1 104 ? 8.951 4.900 -17.736 1.00 94.19 104 GLN A N 1
ATOM 860 C CA . GLN A 1 104 ? 7.851 5.326 -18.607 1.00 94.19 104 GLN A CA 1
ATOM 861 C C . GLN A 1 104 ? 6.784 4.244 -18.770 1.00 94.19 104 GLN A C 1
ATOM 863 O O . GLN A 1 104 ? 5.591 4.554 -18.685 1.00 94.19 104 GLN A O 1
ATOM 868 N N . ASP A 1 105 ? 7.196 2.995 -18.968 1.00 94.12 105 ASP A N 1
ATOM 869 C CA . ASP A 1 105 ? 6.287 1.866 -19.149 1.00 94.12 105 ASP A CA 1
ATOM 870 C C . ASP A 1 105 ? 5.457 1.616 -17.887 1.00 94.12 105 ASP A C 1
ATOM 872 O O . ASP A 1 105 ? 4.220 1.584 -17.947 1.00 94.12 105 ASP A O 1
ATOM 876 N N . VAL A 1 106 ? 6.105 1.562 -16.718 1.00 92.50 106 VAL A N 1
ATOM 877 C CA . VAL A 1 106 ? 5.395 1.369 -15.446 1.00 92.50 106 VAL A CA 1
ATOM 878 C C . VAL A 1 106 ? 4.532 2.580 -15.077 1.00 92.50 106 VAL A C 1
ATOM 880 O O . VAL A 1 106 ? 3.428 2.417 -14.549 1.00 92.50 106 VAL A O 1
ATOM 883 N N . LEU A 1 107 ? 4.961 3.806 -15.401 1.00 93.69 107 LEU A N 1
ATOM 884 C CA . LEU A 1 107 ? 4.162 5.019 -15.200 1.00 93.69 107 LEU A CA 1
ATOM 885 C C . LEU A 1 107 ? 2.906 5.001 -16.075 1.00 93.69 107 LEU A C 1
ATOM 887 O O . LEU A 1 107 ? 1.809 5.298 -15.593 1.00 93.69 107 LEU A O 1
ATOM 891 N N . LYS A 1 108 ? 3.040 4.618 -17.349 1.00 95.31 108 LYS A N 1
ATOM 892 C CA . LYS A 1 108 ? 1.910 4.449 -18.270 1.00 95.31 108 LYS A CA 1
ATOM 893 C C . LYS A 1 108 ? 0.939 3.395 -17.743 1.00 95.31 108 LYS A C 1
ATOM 895 O O . LYS A 1 108 ? -0.263 3.657 -17.689 1.00 95.31 108 LYS A O 1
ATOM 900 N N . ARG A 1 109 ? 1.448 2.242 -17.300 1.00 94.25 109 ARG A N 1
ATOM 901 C CA . ARG A 1 109 ? 0.635 1.171 -16.713 1.00 94.25 109 ARG A CA 1
ATOM 902 C C . ARG A 1 109 ? -0.098 1.631 -15.451 1.00 94.25 109 ARG A C 1
ATOM 904 O O . ARG A 1 109 ? -1.298 1.408 -15.323 1.00 94.25 109 ARG A O 1
ATOM 911 N N . THR A 1 110 ? 0.590 2.344 -14.563 1.00 92.81 110 THR A N 1
ATOM 912 C CA . THR A 1 110 ? 0.019 2.890 -13.321 1.00 92.81 110 THR A CA 1
ATOM 913 C C . THR A 1 110 ? -1.109 3.889 -13.604 1.00 92.81 110 THR A C 1
ATOM 915 O O . THR A 1 110 ? -2.159 3.833 -12.960 1.00 92.81 110 THR A O 1
ATOM 918 N N . LYS A 1 111 ? -0.940 4.775 -14.597 1.00 94.56 111 LYS A N 1
ATOM 919 C CA . LYS A 1 111 ? -1.995 5.708 -15.038 1.00 94.56 111 LYS A CA 1
ATOM 920 C C . LYS A 1 111 ? -3.219 4.966 -15.575 1.00 94.56 111 LYS A C 1
ATOM 922 O O . LYS A 1 111 ? -4.323 5.218 -15.109 1.00 94.56 111 LYS A O 1
ATOM 927 N N . GLN A 1 112 ? -3.017 3.980 -16.453 1.00 93.94 112 GLN A N 1
ATOM 928 C CA . GLN A 1 112 ? -4.105 3.140 -16.968 1.00 93.94 112 GLN A CA 1
ATOM 929 C C . GLN A 1 112 ? -4.885 2.444 -15.846 1.00 93.94 112 GLN A C 1
ATOM 931 O O . GLN A 1 112 ? -6.110 2.400 -15.892 1.00 93.94 112 GLN A O 1
ATOM 936 N N . ILE A 1 113 ? -4.195 1.905 -14.837 1.00 91.75 113 ILE A N 1
ATOM 937 C CA . ILE A 1 113 ? -4.838 1.255 -13.686 1.00 91.75 113 ILE A CA 1
ATOM 938 C C . ILE A 1 113 ? -5.618 2.276 -12.859 1.00 91.75 113 ILE A C 1
ATOM 940 O O . ILE A 1 113 ? -6.763 2.019 -12.497 1.00 91.75 113 ILE A O 1
ATOM 944 N N . THR A 1 114 ? -5.041 3.450 -12.603 1.00 91.19 114 THR A N 1
ATOM 945 C CA . THR A 1 114 ? -5.724 4.539 -11.888 1.00 91.19 114 THR A CA 1
ATOM 946 C C . THR A 1 114 ? -7.023 4.927 -12.598 1.00 91.19 114 THR A C 1
ATOM 948 O O . THR A 1 114 ? -8.071 4.997 -11.956 1.00 91.19 114 THR A O 1
ATOM 951 N N . ASP A 1 115 ? -6.988 5.081 -13.922 1.00 91.56 115 ASP A N 1
ATOM 952 C CA . ASP A 1 115 ? -8.169 5.400 -14.729 1.00 91.56 115 ASP A CA 1
ATOM 953 C C . ASP A 1 115 ? -9.201 4.261 -14.699 1.00 91.56 115 ASP A C 1
ATOM 955 O O . ASP A 1 115 ? -10.384 4.503 -14.464 1.00 91.56 115 ASP A O 1
ATOM 959 N N . GLN A 1 116 ? -8.767 3.003 -14.839 1.00 91.00 116 GLN A N 1
ATOM 960 C CA . GLN A 1 116 ? -9.644 1.826 -14.733 1.00 91.00 116 GLN A CA 1
ATOM 961 C C . GLN A 1 116 ? -10.348 1.732 -13.369 1.00 91.00 116 GLN A C 1
ATOM 963 O O . GLN A 1 116 ? -11.531 1.375 -13.298 1.00 91.00 116 GLN A O 1
ATOM 968 N N . LEU A 1 117 ? -9.638 2.039 -12.281 1.00 89.38 117 LEU A N 1
ATOM 969 C CA . LEU A 1 117 ? -10.182 2.032 -10.921 1.00 89.38 117 LEU A CA 1
ATOM 970 C C . LEU A 1 117 ? -11.141 3.211 -10.697 1.00 89.38 117 LEU A C 1
ATOM 972 O O . LEU A 1 117 ? -12.214 3.019 -10.123 1.00 89.38 117 LEU A O 1
ATOM 976 N N . ASN A 1 118 ? -10.818 4.400 -11.212 1.00 86.31 118 ASN A N 1
ATOM 977 C CA . ASN A 1 118 ? -11.696 5.573 -11.156 1.00 86.31 118 ASN A CA 1
ATOM 978 C C . ASN A 1 118 ? -13.008 5.342 -11.923 1.00 86.31 118 ASN A C 1
ATOM 980 O O . ASN A 1 118 ? -14.095 5.613 -11.410 1.00 86.31 118 ASN A O 1
ATOM 984 N N . GLU A 1 119 ? -12.930 4.759 -13.118 1.00 83.88 119 GLU A N 1
ATOM 985 C CA . GLU A 1 119 ? -14.097 4.379 -13.923 1.00 83.88 119 GLU A CA 1
ATOM 986 C C . GLU A 1 119 ? -14.973 3.323 -13.232 1.00 83.88 119 GLU A C 1
ATOM 988 O O . GLU A 1 119 ? -16.200 3.320 -13.372 1.00 83.8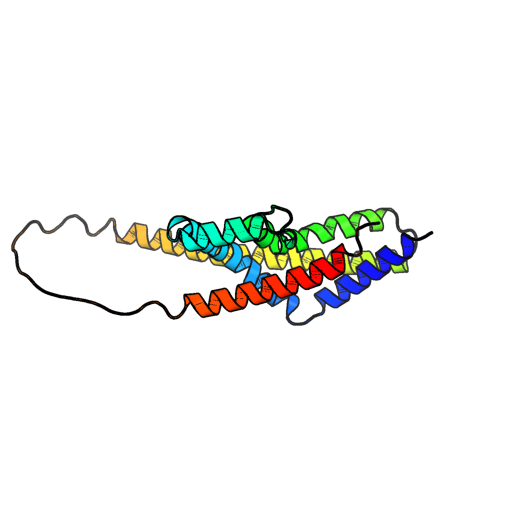8 119 GLU A O 1
ATOM 993 N N . SER A 1 120 ? -14.361 2.446 -12.433 1.00 78.25 120 SER A N 1
ATOM 994 C CA . SER A 1 120 ? -15.082 1.419 -11.674 1.00 78.25 120 SER A CA 1
ATOM 995 C C . SER A 1 120 ? -15.962 2.000 -10.576 1.00 78.25 120 SER A C 1
ATOM 997 O O . SER A 1 120 ? -17.039 1.457 -10.349 1.00 78.25 120 SER A O 1
ATOM 999 N N . LYS A 1 121 ? -15.559 3.119 -9.958 1.00 71.75 121 LYS A N 1
ATOM 1000 C CA . LYS A 1 121 ? -16.373 3.838 -8.963 1.00 71.75 121 LYS A CA 1
ATOM 1001 C C . LYS A 1 121 ? -17.590 4.527 -9.579 1.00 71.75 121 LYS A C 1
ATOM 1003 O O . LYS A 1 121 ? -18.639 4.602 -8.945 1.00 71.75 121 LYS A O 1
ATOM 1008 N N . ARG A 1 122 ? -17.495 4.969 -10.838 1.00 67.12 122 ARG A N 1
ATOM 1009 C CA . ARG A 1 122 ? -18.581 5.700 -11.512 1.00 67.12 122 ARG A CA 1
ATOM 1010 C C . ARG A 1 122 ? -19.795 4.821 -11.836 1.00 67.12 122 ARG A C 1
ATOM 1012 O O . ARG A 1 122 ? -20.926 5.299 -11.825 1.00 67.12 122 ARG A O 1
ATOM 1019 N N . LYS A 1 123 ? -19.590 3.527 -12.105 1.00 60.31 123 LYS A N 1
ATOM 1020 C CA . LYS A 1 123 ? -20.680 2.589 -12.441 1.00 60.31 123 LYS A CA 1
ATOM 1021 C C . LYS A 1 123 ? -21.675 2.338 -11.288 1.00 60.31 123 LYS A C 1
ATOM 1023 O O . LYS A 1 123 ? -22.871 2.477 -11.540 1.00 60.31 123 LYS A O 1
ATOM 1028 N N . PRO A 1 124 ? -21.255 2.007 -10.049 1.00 59.19 124 PRO A N 1
ATOM 1029 C CA . PRO A 1 124 ? -22.184 1.791 -8.940 1.00 59.19 124 PRO A CA 1
ATOM 1030 C C . PRO A 1 124 ? -22.891 3.077 -8.490 1.00 59.19 124 PRO A C 1
ATOM 1032 O O . PRO A 1 124 ? -24.060 3.017 -8.121 1.00 59.19 124 PRO A O 1
ATOM 1035 N N . GLU A 1 125 ? -22.243 4.244 -8.574 1.00 57.59 125 GLU A N 1
ATOM 1036 C CA . GLU A 1 125 ? -22.884 5.519 -8.214 1.00 57.59 125 GLU A CA 1
ATOM 1037 C C . GLU A 1 125 ? -24.035 5.888 -9.160 1.00 57.59 125 GLU A C 1
ATOM 1039 O O . GLU A 1 125 ? -25.052 6.422 -8.712 1.00 57.59 125 GLU A O 1
ATOM 1044 N N . ASN A 1 126 ? -23.915 5.561 -10.450 1.00 55.94 126 ASN A N 1
ATOM 1045 C CA . ASN A 1 126 ? -24.981 5.801 -11.420 1.00 55.94 126 ASN A CA 1
ATOM 1046 C C . ASN A 1 126 ? -26.198 4.903 -11.165 1.00 55.94 126 ASN A C 1
ATOM 1048 O O . ASN A 1 126 ? -27.319 5.401 -11.198 1.00 55.94 126 ASN A O 1
ATOM 1052 N N . VAL A 1 127 ? -25.986 3.619 -10.842 1.00 59.03 127 VAL A N 1
ATOM 1053 C CA . VAL A 1 127 ? -27.083 2.674 -10.560 1.00 59.03 127 VAL A CA 1
ATOM 1054 C C . VAL A 1 127 ? -27.844 3.074 -9.293 1.00 59.03 127 VAL A C 1
ATOM 1056 O O . VAL A 1 127 ? -29.074 3.137 -9.312 1.00 59.03 127 VAL A O 1
ATOM 1059 N N . SER A 1 128 ? -27.134 3.424 -8.214 1.00 58.88 128 SER A N 1
ATOM 1060 C CA . SER A 1 128 ? -27.775 3.866 -6.968 1.00 58.88 128 SER A CA 1
ATOM 1061 C C . SER A 1 128 ? -28.582 5.153 -7.158 1.00 58.88 128 SER A C 1
ATOM 1063 O O . SER A 1 128 ? -29.706 5.245 -6.672 1.00 58.88 128 SER A O 1
ATOM 1065 N N . LYS A 1 129 ? -28.062 6.134 -7.912 1.00 60.03 129 LYS A N 1
ATOM 1066 C CA . LYS A 1 129 ? -28.804 7.373 -8.207 1.00 60.03 129 LYS A CA 1
ATOM 1067 C C . LYS A 1 129 ? -30.048 7.107 -9.056 1.00 60.03 129 LYS A C 1
ATOM 1069 O O . LYS A 1 129 ? -31.093 7.686 -8.776 1.00 60.03 129 LYS A O 1
ATOM 1074 N N . THR A 1 130 ? -29.972 6.221 -10.053 1.00 61.03 130 THR A N 1
ATOM 1075 C CA . THR A 1 130 ? -31.145 5.872 -10.873 1.00 61.03 130 THR A CA 1
ATOM 1076 C C . THR A 1 130 ? -32.230 5.141 -10.083 1.00 61.03 130 THR A C 1
ATOM 1078 O O . THR A 1 130 ? -33.404 5.414 -10.308 1.00 61.03 130 THR A O 1
ATOM 1081 N N . LEU A 1 131 ? -31.862 4.279 -9.127 1.00 60.09 131 LEU A N 1
ATOM 1082 C CA . LEU A 1 131 ? -32.830 3.585 -8.268 1.00 60.09 131 LEU A CA 1
ATOM 1083 C C . LEU A 1 131 ? -33.533 4.551 -7.302 1.00 60.09 131 LEU A C 1
ATOM 1085 O O . LEU A 1 131 ? -34.756 4.530 -7.208 1.00 60.09 131 LEU A O 1
ATOM 1089 N N . LEU A 1 132 ? -32.793 5.472 -6.673 1.00 61.09 132 LEU A N 1
ATOM 1090 C CA . LEU A 1 132 ? -33.385 6.491 -5.791 1.00 61.09 132 LEU A CA 1
ATOM 1091 C C . LEU A 1 132 ? -34.345 7.434 -6.539 1.00 61.09 132 LEU A C 1
ATOM 1093 O O . LEU A 1 132 ? -35.360 7.864 -5.990 1.00 61.09 132 LEU A O 1
ATOM 1097 N N . LEU A 1 133 ? -34.055 7.745 -7.807 1.00 59.19 133 LEU A N 1
ATOM 1098 C CA . LEU A 1 133 ? -34.959 8.530 -8.655 1.00 59.19 133 LEU A CA 1
ATOM 1099 C C . LEU A 1 133 ? -36.244 7.762 -9.006 1.00 59.19 133 LEU A C 1
ATOM 1101 O O . LEU A 1 133 ? -37.304 8.374 -9.124 1.00 59.19 133 LEU A O 1
ATOM 1105 N N . GLN A 1 134 ? -36.174 6.435 -9.148 1.00 55.94 134 GLN A N 1
ATOM 1106 C CA . GLN A 1 134 ? -37.350 5.598 -9.406 1.00 55.94 134 GLN A CA 1
ATOM 1107 C C . GLN A 1 134 ? -38.242 5.452 -8.164 1.00 55.94 134 GLN A C 1
ATOM 1109 O O . GLN A 1 134 ? -39.464 5.535 -8.285 1.00 55.94 134 GLN A O 1
ATOM 1114 N N . GLU A 1 135 ? -37.660 5.307 -6.971 1.00 57.22 135 GLU A N 1
ATOM 1115 C CA . GLU A 1 135 ? -38.429 5.201 -5.720 1.00 57.22 135 GLU A CA 1
ATOM 1116 C C . GLU A 1 135 ? -39.175 6.500 -5.377 1.00 57.22 135 GLU A C 1
ATOM 1118 O O . GLU A 1 135 ? -40.344 6.460 -4.986 1.00 57.22 135 GLU A O 1
ATOM 1123 N N . ASN A 1 136 ? -38.559 7.664 -5.608 1.00 56.97 136 ASN A N 1
ATOM 1124 C CA . ASN A 1 136 ? -39.210 8.950 -5.338 1.00 56.97 136 ASN A CA 1
ATOM 1125 C C . ASN A 1 136 ? -40.387 9.253 -6.282 1.00 56.97 136 ASN A C 1
ATOM 1127 O O . ASN A 1 136 ? -41.332 9.928 -5.874 1.00 56.97 136 ASN A O 1
ATOM 1131 N N . ASN A 1 137 ? -40.386 8.724 -7.511 1.00 55.56 137 ASN A N 1
ATOM 1132 C CA . ASN A 1 137 ? -41.503 8.919 -8.442 1.00 55.56 137 ASN A CA 1
ATOM 1133 C C . ASN A 1 137 ? -42.703 7.995 -8.171 1.00 55.56 137 ASN A C 1
ATOM 1135 O O . ASN A 1 137 ? -43.828 8.377 -8.487 1.00 55.56 137 ASN A O 1
ATOM 1139 N N . ASN A 1 138 ? -42.512 6.826 -7.549 1.00 54.88 138 ASN A N 1
ATOM 1140 C CA . ASN A 1 138 ? -43.629 5.923 -7.234 1.00 54.88 138 ASN A CA 1
ATOM 1141 C C . ASN A 1 138 ? -44.378 6.291 -5.942 1.00 54.88 138 ASN A C 1
ATOM 1143 O O . ASN A 1 138 ? -45.571 6.009 -5.833 1.00 54.88 138 ASN A O 1
ATOM 1147 N N . ASN A 1 139 ? -43.735 6.969 -4.987 1.00 53.69 139 ASN A N 1
ATOM 1148 C CA . ASN A 1 139 ? -44.377 7.318 -3.712 1.00 53.69 139 ASN A CA 1
ATOM 1149 C C . ASN A 1 139 ? -45.265 8.572 -3.772 1.00 53.69 139 ASN A C 1
ATOM 1151 O O . ASN A 1 139 ? -46.145 8.735 -2.929 1.00 53.69 139 ASN A O 1
ATOM 1155 N N . ASN A 1 140 ? -45.105 9.431 -4.782 1.00 51.88 140 ASN A N 1
ATOM 1156 C CA . ASN A 1 140 ? -45.911 10.652 -4.905 1.00 51.88 140 ASN A CA 1
ATOM 1157 C C . ASN A 1 140 ? -47.268 10.458 -5.600 1.00 51.88 140 ASN A C 1
ATOM 1159 O O . ASN A 1 140 ? -48.058 11.398 -5.633 1.00 51.88 140 ASN A O 1
ATOM 1163 N N . ASN A 1 141 ? -47.576 9.261 -6.113 1.00 51.53 141 ASN A N 1
ATOM 1164 C CA . ASN A 1 141 ? -48.805 9.025 -6.881 1.00 51.53 141 ASN A CA 1
ATOM 1165 C C . ASN A 1 141 ? -49.857 8.152 -6.171 1.00 51.53 141 ASN A C 1
ATOM 1167 O O . ASN A 1 141 ? -50.830 7.755 -6.804 1.00 51.53 141 ASN A O 1
ATOM 1171 N N . ASN A 1 142 ? -49.696 7.857 -4.872 1.00 52.00 142 ASN A N 1
ATOM 1172 C CA . ASN A 1 142 ? -50.613 6.959 -4.150 1.00 52.00 142 ASN A CA 1
ATOM 1173 C C . ASN A 1 142 ? -51.119 7.480 -2.789 1.00 52.00 142 ASN A C 1
ATOM 1175 O O . ASN A 1 142 ? -51.658 6.708 -2.004 1.00 52.00 142 ASN A O 1
ATOM 1179 N N . ASN A 1 143 ? -50.970 8.778 -2.488 1.00 51.22 143 ASN A N 1
ATOM 1180 C CA . ASN A 1 143 ? -51.353 9.345 -1.183 1.00 51.22 143 ASN A CA 1
ATOM 1181 C C . ASN A 1 143 ? -52.598 10.255 -1.222 1.00 51.22 143 ASN A C 1
ATOM 1183 O O . ASN A 1 143 ? -52.711 11.204 -0.452 1.00 51.22 143 ASN A O 1
ATOM 1187 N N . ASN A 1 144 ? -53.539 9.987 -2.132 1.00 50.88 144 ASN A N 1
ATOM 1188 C CA . ASN A 1 144 ? -54.816 10.703 -2.181 1.00 50.88 144 ASN A CA 1
ATOM 1189 C C . ASN A 1 144 ? -55.995 9.754 -2.428 1.00 50.88 144 ASN A C 1
ATOM 1191 O O . ASN A 1 144 ? -56.739 9.913 -3.391 1.00 50.88 144 ASN A O 1
ATOM 1195 N N . ASN A 1 145 ? -56.140 8.722 -1.594 1.00 49.25 145 ASN A N 1
ATOM 1196 C CA . ASN A 1 145 ? -57.422 8.051 -1.399 1.00 49.25 145 ASN A CA 1
ATOM 1197 C C . ASN A 1 145 ? -57.395 7.212 -0.113 1.00 49.25 145 ASN A C 1
ATOM 1199 O O . ASN A 1 145 ? -56.389 6.580 0.189 1.00 49.25 145 ASN A O 1
ATOM 1203 N N . ASN A 1 146 ? -58.538 7.140 0.564 1.00 45.84 146 ASN A N 1
ATOM 1204 C CA . ASN A 1 146 ? -58.858 6.261 1.693 1.00 45.84 146 ASN A CA 1
ATOM 1205 C C . ASN A 1 146 ? -58.680 6.814 3.124 1.00 45.84 146 ASN A C 1
ATOM 1207 O O . ASN A 1 146 ? -57.909 6.323 3.945 1.00 45.84 146 ASN A O 1
ATOM 1211 N N . ASN A 1 147 ? -59.525 7.794 3.441 1.00 45.84 147 ASN A N 1
ATOM 1212 C CA . ASN A 1 147 ? -60.164 7.910 4.749 1.00 45.84 147 ASN A CA 1
ATOM 1213 C C . ASN A 1 147 ? -61.315 6.887 4.820 1.00 45.84 147 ASN A C 1
ATOM 1215 O O . ASN A 1 147 ? -62.346 7.164 4.218 1.00 45.84 147 ASN A O 1
ATOM 1219 N N . ASN A 1 148 ? -61.153 5.747 5.507 1.00 49.59 148 ASN A N 1
ATOM 1220 C CA . ASN A 1 148 ? -62.198 5.141 6.349 1.00 49.59 148 ASN A CA 1
ATOM 1221 C C . ASN A 1 148 ? -61.706 3.860 7.062 1.00 49.59 148 ASN A C 1
ATOM 1223 O O . ASN A 1 148 ? -61.277 2.904 6.426 1.00 49.59 148 ASN A O 1
ATOM 1227 N N . ASN A 1 149 ? -61.969 3.821 8.367 1.00 48.09 149 ASN A N 1
ATOM 1228 C CA . ASN A 1 149 ? -62.399 2.653 9.138 1.00 48.09 149 ASN A CA 1
ATOM 1229 C C . ASN A 1 149 ? -61.402 1.559 9.600 1.00 48.09 149 ASN A C 1
ATOM 1231 O O . ASN A 1 149 ? -60.877 0.765 8.830 1.00 48.09 149 ASN A O 1
ATOM 1235 N N . ASN A 1 150 ? -61.408 1.412 10.930 1.00 45.84 150 ASN A N 1
ATOM 1236 C CA . ASN A 1 150 ? -61.484 0.159 11.691 1.00 45.84 150 ASN A CA 1
ATOM 1237 C C . ASN A 1 150 ? -60.212 -0.674 11.965 1.00 45.84 150 ASN A C 1
ATOM 1239 O O . ASN A 1 150 ? -59.793 -1.524 11.189 1.00 45.84 150 ASN A O 1
ATOM 1243 N N . ASN A 1 151 ? -59.682 -0.469 13.175 1.00 45.47 151 ASN A N 1
ATOM 1244 C CA . ASN A 1 151 ? -59.423 -1.485 14.207 1.00 45.47 151 ASN A CA 1
ATOM 1245 C C . ASN A 1 151 ? -59.549 -2.972 13.788 1.00 45.47 151 ASN A C 1
ATOM 1247 O O . ASN A 1 151 ? -60.669 -3.433 13.591 1.00 45.47 151 ASN A O 1
ATOM 1251 N N . ASN A 1 152 ? -58.437 -3.728 13.782 1.00 46.81 152 ASN A N 1
ATOM 1252 C CA . ASN A 1 152 ? -58.299 -5.005 14.512 1.00 46.81 152 ASN A CA 1
ATOM 1253 C C . ASN A 1 152 ? -56.862 -5.583 14.421 1.00 46.81 152 ASN A C 1
ATOM 1255 O O . ASN A 1 152 ? -56.363 -5.887 13.343 1.00 46.81 152 ASN A O 1
ATOM 1259 N N . ASN A 1 153 ? -56.234 -5.732 15.587 1.00 50.28 153 ASN A N 1
ATOM 1260 C CA . ASN A 1 153 ? -55.363 -6.819 16.061 1.00 50.28 153 ASN A CA 1
ATOM 1261 C C . ASN A 1 153 ? -54.811 -7.879 15.064 1.00 50.28 153 ASN A C 1
ATOM 1263 O O . ASN A 1 153 ? -55.589 -8.648 14.505 1.00 50.28 153 ASN A O 1
ATOM 1267 N N . ASN A 1 154 ? -53.477 -8.030 14.976 1.00 47.91 154 ASN A N 1
ATOM 1268 C CA . ASN A 1 154 ? -52.717 -9.238 15.385 1.00 47.91 154 ASN A CA 1
ATOM 1269 C C . ASN A 1 154 ? -51.312 -9.346 14.743 1.00 47.91 154 ASN A C 1
ATOM 1271 O O . ASN A 1 154 ? -51.154 -9.315 13.530 1.00 47.91 154 ASN A O 1
ATOM 1275 N N . ASN A 1 155 ? -50.340 -9.630 15.615 1.00 52.09 155 ASN A N 1
ATOM 1276 C CA . ASN A 1 155 ? -49.251 -10.610 15.494 1.00 52.09 155 ASN A CA 1
ATOM 1277 C C . ASN A 1 155 ? -48.219 -10.564 14.343 1.00 52.09 155 ASN A C 1
ATOM 1279 O O . ASN A 1 155 ? -48.455 -11.012 13.230 1.00 52.09 155 ASN A O 1
ATOM 1283 N N . ASN A 1 156 ? -46.985 -10.270 14.779 1.00 39.16 156 ASN A N 1
ATOM 1284 C CA . ASN A 1 156 ? -45.798 -11.134 14.675 1.00 39.16 156 ASN A CA 1
ATOM 1285 C C . ASN A 1 156 ? -45.227 -11.434 13.276 1.00 39.16 156 ASN A C 1
ATOM 1287 O O . ASN A 1 156 ? -45.657 -12.372 12.615 1.00 39.16 156 ASN A O 1
ATOM 1291 N N . LEU A 1 157 ? -44.123 -10.760 12.932 1.00 36.53 157 LEU A N 1
ATOM 1292 C CA . LEU A 1 157 ? -43.104 -11.300 12.029 1.00 36.53 157 LEU A CA 1
ATOM 1293 C C . LEU A 1 157 ? -41.706 -11.081 12.639 1.00 36.53 157 LEU A C 1
ATOM 1295 O O . LEU A 1 157 ? -41.106 -10.013 12.534 1.00 36.53 157 LEU A O 1
ATOM 1299 N N . ASN A 1 158 ? -41.187 -12.129 13.279 1.00 34.22 158 ASN A N 1
ATOM 1300 C CA . ASN A 1 158 ? -39.752 -12.400 13.336 1.00 34.22 158 ASN A CA 1
ATOM 1301 C C . ASN A 1 158 ? -39.243 -12.705 11.914 1.00 34.22 158 ASN A C 1
ATOM 1303 O O . ASN A 1 158 ? -39.987 -13.273 11.112 1.00 34.22 158 ASN A O 1
ATOM 1307 N N . THR A 1 159 ? -37.942 -12.493 11.670 1.00 32.94 159 THR A N 1
ATOM 1308 C CA . THR A 1 159 ? -36.983 -13.529 11.200 1.00 32.94 159 THR A CA 1
ATOM 1309 C C . THR A 1 159 ? -35.937 -12.978 10.206 1.00 32.94 159 THR A C 1
ATOM 1311 O O . THR A 1 159 ? -36.233 -12.678 9.057 1.00 32.94 159 THR A O 1
ATOM 1314 N N . SER A 1 160 ? -34.685 -12.954 10.687 1.00 32.09 160 SER A N 1
ATOM 1315 C CA . SER A 1 160 ? -33.419 -13.227 9.975 1.00 32.09 160 SER A CA 1
ATOM 1316 C C . SER A 1 160 ? -32.890 -12.275 8.897 1.00 32.09 160 SER A C 1
ATOM 1318 O O . SER A 1 160 ? -33.209 -12.406 7.721 1.00 32.09 160 SER A O 1
ATOM 1320 N N . ASN A 1 161 ? -31.887 -11.464 9.266 1.00 36.19 161 ASN A N 1
ATOM 1321 C CA . ASN A 1 161 ? -30.894 -10.958 8.309 1.00 36.19 161 ASN A CA 1
ATOM 1322 C C . ASN A 1 161 ? -29.512 -10.703 8.969 1.00 36.19 161 ASN A C 1
ATOM 1324 O O . ASN A 1 161 ? -29.105 -9.559 9.139 1.00 36.19 161 ASN A O 1
ATOM 1328 N N . SER A 1 162 ? -28.797 -11.756 9.406 1.00 38.44 162 SER A N 1
ATOM 1329 C CA . SER A 1 162 ? -27.504 -11.615 10.127 1.00 38.44 162 SER A CA 1
ATOM 1330 C C . SER A 1 162 ? -26.292 -12.321 9.481 1.00 38.44 162 SER A C 1
ATOM 1332 O O . SER A 1 162 ? -25.168 -12.130 9.929 1.00 38.44 162 SER A O 1
ATOM 1334 N N . ASN A 1 163 ? -26.449 -13.057 8.373 1.00 42.03 163 ASN A N 1
ATOM 1335 C CA . ASN A 1 163 ? -25.366 -13.924 7.866 1.00 42.03 163 ASN A CA 1
ATOM 1336 C C . ASN A 1 163 ? -24.492 -13.332 6.734 1.00 42.03 163 ASN A C 1
ATOM 1338 O O . ASN A 1 163 ? -23.458 -13.912 6.417 1.00 42.03 163 ASN A O 1
ATOM 1342 N N . ASN A 1 164 ? -24.833 -12.171 6.156 1.00 39.72 164 ASN A N 1
ATOM 1343 C CA . ASN A 1 164 ? -24.070 -11.577 5.035 1.00 39.72 164 ASN A CA 1
ATOM 1344 C C . ASN A 1 164 ? -23.032 -10.511 5.452 1.00 39.72 164 ASN A C 1
ATOM 1346 O O . ASN A 1 164 ? -22.142 -10.158 4.675 1.00 39.72 164 ASN A O 1
ATOM 1350 N N . VAL A 1 165 ? -23.120 -9.995 6.682 1.00 38.16 165 VAL A N 1
ATOM 1351 C CA . VAL A 1 165 ? -22.223 -8.935 7.183 1.00 38.16 165 VAL A CA 1
ATOM 1352 C C . VAL A 1 165 ? -20.862 -9.509 7.599 1.00 38.16 165 VAL A C 1
ATOM 1354 O O . VAL A 1 165 ? -19.821 -8.895 7.352 1.00 38.16 165 VAL A O 1
ATOM 1357 N N . THR A 1 166 ? -20.843 -10.719 8.162 1.00 37.72 166 THR A N 1
ATOM 1358 C CA . THR A 1 166 ? -19.629 -11.337 8.716 1.00 37.72 166 THR A CA 1
ATOM 1359 C C . THR A 1 166 ? -18.618 -11.721 7.633 1.00 37.72 166 THR A C 1
ATOM 1361 O O . THR A 1 166 ? -17.446 -11.371 7.741 1.00 37.72 166 THR A O 1
ATOM 1364 N N . THR A 1 167 ? -19.061 -12.358 6.544 1.00 41.00 167 THR A N 1
ATOM 1365 C CA . THR A 1 167 ? -18.188 -12.787 5.433 1.00 41.00 167 THR A CA 1
ATOM 1366 C C . THR A 1 167 ? -17.548 -11.607 4.707 1.00 41.00 167 THR A C 1
ATOM 1368 O O . THR A 1 167 ? -16.349 -11.625 4.435 1.00 41.00 167 THR A O 1
ATOM 1371 N N . THR A 1 168 ? -18.312 -10.541 4.461 1.00 43.50 168 THR A N 1
ATOM 1372 C CA . THR A 1 168 ? -17.800 -9.325 3.807 1.00 43.50 168 THR A CA 1
ATOM 1373 C C . THR A 1 168 ? -16.746 -8.620 4.672 1.00 43.50 168 THR A C 1
ATOM 1375 O O . THR A 1 168 ? -15.736 -8.131 4.163 1.00 43.50 168 THR A O 1
ATOM 1378 N N . THR A 1 169 ? -16.936 -8.623 5.994 1.00 40.88 169 THR A N 1
ATOM 1379 C CA . THR A 1 169 ? -15.998 -8.012 6.947 1.00 40.88 169 THR A CA 1
ATOM 1380 C C . THR A 1 169 ? -14.684 -8.792 7.022 1.00 40.88 169 THR A C 1
ATOM 1382 O O . THR A 1 169 ? -13.614 -8.187 6.972 1.00 40.88 169 THR A O 1
ATOM 1385 N N . THR A 1 170 ? -14.738 -10.129 7.055 1.00 40.34 170 THR A N 1
ATOM 1386 C CA . THR A 1 170 ? -13.536 -10.981 7.068 1.00 40.34 170 THR A CA 1
ATOM 1387 C C . THR A 1 170 ? -12.688 -10.808 5.805 1.00 40.34 170 THR A C 1
ATOM 1389 O O . THR A 1 170 ? -11.466 -10.692 5.903 1.00 40.34 170 THR A O 1
ATOM 1392 N N . THR A 1 171 ? -13.307 -10.722 4.623 1.00 50.00 171 THR A N 1
ATOM 1393 C CA . THR A 1 171 ? -12.570 -10.502 3.367 1.00 50.00 171 THR A CA 1
ATOM 1394 C C . THR A 1 171 ? -11.899 -9.126 3.338 1.00 50.00 171 THR A C 1
ATOM 1396 O O . THR A 1 171 ? -10.725 -9.028 2.983 1.00 50.00 171 THR A O 1
ATOM 1399 N N . ASN A 1 172 ? -12.587 -8.074 3.791 1.00 44.91 172 ASN A N 1
ATOM 1400 C CA . ASN A 1 172 ? -12.011 -6.727 3.851 1.00 44.91 172 ASN A CA 1
ATOM 1401 C C . ASN A 1 172 ? -10.847 -6.633 4.850 1.00 44.91 172 ASN A C 1
ATOM 1403 O O . ASN A 1 172 ? -9.834 -6.005 4.543 1.00 44.91 172 ASN A O 1
ATOM 1407 N N . LEU A 1 173 ? -10.945 -7.302 6.005 1.00 43.16 173 LEU A N 1
ATOM 1408 C CA . LEU A 1 173 ? -9.856 -7.378 6.985 1.00 43.16 173 LEU A CA 1
ATOM 1409 C C . LEU A 1 173 ? -8.622 -8.090 6.417 1.00 43.16 173 LEU A C 1
ATOM 1411 O O . LEU A 1 173 ? -7.506 -7.618 6.617 1.00 43.16 173 LEU A O 1
ATOM 1415 N N . ASN A 1 174 ? -8.804 -9.170 5.653 1.00 50.03 174 ASN A N 1
ATOM 1416 C CA . ASN A 1 174 ? -7.693 -9.881 5.016 1.00 50.03 174 ASN A CA 1
ATOM 1417 C C . ASN A 1 174 ? -6.983 -9.035 3.944 1.00 50.03 174 ASN A C 1
ATOM 1419 O O . ASN A 1 174 ? -5.755 -9.089 3.846 1.00 50.03 174 ASN A O 1
ATOM 1423 N N . ILE A 1 175 ? -7.726 -8.223 3.182 1.00 54.09 175 ILE A N 1
ATOM 1424 C CA . ILE A 1 175 ? -7.154 -7.293 2.192 1.00 54.09 175 ILE A CA 1
ATOM 1425 C C . ILE A 1 175 ? -6.359 -6.186 2.893 1.00 54.09 175 ILE A C 1
ATOM 1427 O O . ILE A 1 175 ? -5.227 -5.906 2.501 1.00 54.09 175 ILE A O 1
ATOM 1431 N N . ILE A 1 176 ? -6.904 -5.607 3.970 1.00 49.25 176 ILE A N 1
ATOM 1432 C CA . ILE A 1 176 ? -6.201 -4.606 4.788 1.00 49.25 176 ILE A CA 1
ATOM 1433 C C . ILE A 1 176 ? -4.913 -5.204 5.353 1.00 49.25 176 ILE A C 1
ATOM 1435 O O . ILE A 1 176 ? -3.863 -4.581 5.247 1.00 49.25 176 ILE A O 1
ATOM 1439 N N . ASN A 1 177 ? -4.959 -6.428 5.884 1.00 47.00 177 ASN A N 1
ATOM 1440 C CA . ASN A 1 177 ? -3.787 -7.061 6.483 1.00 47.00 177 ASN A CA 1
ATOM 1441 C C . ASN A 1 177 ? -2.704 -7.361 5.432 1.00 47.00 177 ASN A C 1
ATOM 1443 O O . ASN A 1 177 ? -1.533 -7.054 5.642 1.00 47.00 177 ASN A O 1
ATOM 1447 N N . ARG A 1 178 ? -3.080 -7.867 4.247 1.00 55.41 178 ARG A N 1
ATOM 1448 C CA . ARG A 1 178 ? -2.123 -8.070 3.142 1.00 55.41 178 ARG A CA 1
ATOM 1449 C C . ARG A 1 178 ? -1.530 -6.761 2.631 1.00 55.41 178 ARG A C 1
ATOM 1451 O O . ARG A 1 178 ? -0.335 -6.725 2.343 1.00 55.41 178 ARG A O 1
ATOM 1458 N N . GLN A 1 179 ? -2.332 -5.706 2.519 1.00 53.28 179 GLN A N 1
ATOM 1459 C CA . GLN A 1 179 ? -1.856 -4.417 2.028 1.00 53.28 179 GLN A CA 1
ATOM 1460 C C . GLN A 1 179 ? -0.977 -3.707 3.064 1.00 53.28 179 GLN A C 1
ATOM 1462 O O . GLN A 1 179 ? 0.055 -3.167 2.688 1.00 53.28 179 GLN A O 1
ATOM 1467 N N . LEU A 1 180 ? -1.309 -3.784 4.358 1.00 47.81 180 LEU A N 1
ATOM 1468 C CA . LEU A 1 180 ? -0.493 -3.234 5.445 1.00 47.81 180 LEU A CA 1
ATOM 1469 C C . LEU A 1 180 ? 0.833 -3.978 5.616 1.00 47.81 180 LEU A C 1
ATOM 1471 O O . LEU A 1 180 ? 1.847 -3.326 5.825 1.00 47.81 180 LEU A O 1
ATOM 1475 N N . ILE A 1 181 ? 0.857 -5.308 5.475 1.00 50.50 181 ILE A N 1
ATOM 1476 C CA . ILE A 1 181 ? 2.107 -6.087 5.510 1.00 50.50 181 ILE A CA 1
ATOM 1477 C C . ILE A 1 181 ? 2.996 -5.716 4.316 1.00 50.50 181 ILE A C 1
ATOM 1479 O O . ILE A 1 181 ? 4.185 -5.457 4.490 1.00 50.50 181 ILE A O 1
ATOM 1483 N N . LYS A 1 182 ? 2.423 -5.612 3.108 1.00 54.19 182 LYS A N 1
ATOM 1484 C CA . LYS A 1 182 ? 3.157 -5.153 1.916 1.00 54.19 182 LYS A CA 1
ATOM 1485 C C . LYS A 1 182 ? 3.613 -3.694 2.041 1.00 54.19 182 LYS A C 1
ATOM 1487 O O . LYS A 1 182 ? 4.696 -3.357 1.576 1.00 54.19 182 LYS A O 1
ATOM 1492 N N . ASP A 1 183 ? 2.822 -2.836 2.682 1.00 47.81 183 ASP A N 1
ATOM 1493 C CA . ASP A 1 183 ? 3.179 -1.439 2.932 1.00 47.81 183 ASP A CA 1
ATOM 1494 C C . ASP A 1 183 ? 4.214 -1.290 4.051 1.00 47.81 183 ASP A C 1
ATOM 1496 O O . ASP A 1 183 ? 5.025 -0.379 3.961 1.00 47.81 183 ASP A O 1
ATOM 1500 N N . GLY A 1 184 ? 4.250 -2.188 5.040 1.00 41.38 184 GLY A N 1
ATOM 1501 C CA . GLY A 1 184 ? 5.341 -2.313 6.009 1.00 41.38 184 GLY A CA 1
ATOM 1502 C C . GLY A 1 184 ? 6.646 -2.690 5.315 1.00 41.38 184 GLY A C 1
ATOM 1503 O O . GLY A 1 184 ?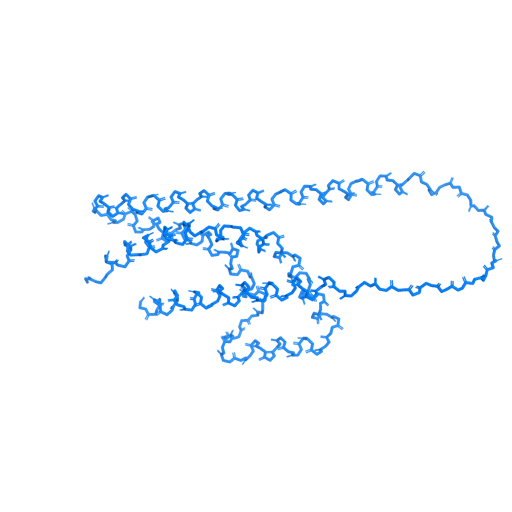 7.620 -1.959 5.428 1.00 41.38 184 GLY A O 1
ATOM 1504 N N . LEU A 1 185 ? 6.618 -3.719 4.465 1.00 37.78 185 LEU A N 1
ATOM 1505 C CA . LEU A 1 185 ? 7.760 -4.124 3.633 1.00 37.78 185 LEU A CA 1
ATOM 1506 C C . LEU A 1 185 ? 8.245 -3.015 2.680 1.00 37.78 185 LEU A C 1
ATOM 1508 O O . LEU A 1 185 ? 9.439 -2.896 2.445 1.00 37.78 185 LEU A O 1
ATOM 1512 N N . MET A 1 186 ? 7.338 -2.184 2.155 1.00 41.72 186 MET A N 1
ATOM 1513 C CA . MET A 1 186 ? 7.663 -1.064 1.255 1.00 41.72 186 MET A CA 1
ATOM 1514 C C . MET A 1 186 ? 7.979 0.263 1.979 1.00 41.72 186 MET A C 1
ATOM 1516 O O . MET A 1 186 ? 8.451 1.205 1.338 1.00 41.72 186 MET A O 1
ATOM 1520 N N . MET A 1 187 ? 7.654 0.395 3.273 1.00 39.09 187 MET A N 1
ATOM 1521 C CA . MET A 1 187 ? 7.940 1.579 4.107 1.00 39.09 187 MET A CA 1
ATOM 1522 C C . MET A 1 187 ? 9.131 1.372 5.044 1.00 39.09 187 MET A C 1
ATOM 1524 O O . MET A 1 187 ? 9.785 2.357 5.373 1.00 39.09 187 MET A O 1
ATOM 1528 N N . GLU A 1 188 ? 9.476 0.136 5.414 1.00 34.56 188 GLU A N 1
ATOM 1529 C CA . GLU A 1 188 ? 10.775 -0.184 6.027 1.00 34.56 188 GLU A CA 1
ATOM 1530 C C . GLU A 1 188 ? 11.934 0.157 5.075 1.00 34.56 188 GLU A C 1
ATOM 1532 O O . GLU A 1 188 ? 13.022 0.499 5.523 1.00 34.56 188 GLU A O 1
ATOM 1537 N N . SER A 1 189 ? 11.674 0.220 3.764 1.00 34.97 189 SER A N 1
ATOM 1538 C CA . SER A 1 189 ? 12.603 0.758 2.760 1.00 34.97 189 SER A CA 1
ATOM 1539 C C . SER A 1 189 ? 12.645 2.298 2.683 1.00 34.97 189 SER A C 1
ATOM 1541 O O . SER A 1 189 ? 13.361 2.832 1.847 1.00 34.97 189 SER A O 1
ATOM 1543 N N . ARG A 1 190 ? 11.861 3.035 3.491 1.00 36.53 190 ARG A N 1
ATOM 1544 C CA . ARG A 1 190 ? 11.710 4.512 3.429 1.00 36.53 190 ARG A CA 1
ATOM 1545 C C . ARG A 1 190 ? 11.994 5.224 4.759 1.00 36.53 190 ARG A C 1
ATOM 1547 O O . ARG A 1 190 ? 11.358 6.226 5.089 1.00 36.53 190 ARG A O 1
ATOM 1554 N N . HIS A 1 191 ? 12.937 4.706 5.540 1.00 33.03 191 HIS A N 1
ATOM 1555 C CA . HIS A 1 191 ? 13.600 5.454 6.620 1.00 33.03 191 HIS A CA 1
ATOM 1556 C C . HIS A 1 191 ? 15.078 5.749 6.302 1.00 33.03 191 HIS A C 1
ATOM 1558 O O . HIS A 1 191 ? 15.923 5.755 7.194 1.00 33.03 191 HIS A O 1
ATOM 1564 N N . PHE A 1 192 ? 15.355 6.040 5.026 1.00 34.03 192 PHE A N 1
ATOM 1565 C CA . PHE A 1 192 ? 16.546 6.737 4.539 1.00 34.03 192 PHE A CA 1
ATOM 1566 C C . PHE A 1 192 ? 16.121 7.854 3.586 1.00 34.03 192 PHE A C 1
ATOM 1568 O O . PHE A 1 192 ? 15.121 7.639 2.859 1.00 34.03 192 PHE A O 1
#

Organism: Dictyostelium discoideum (NCBI:txid44689)

Foldseek 3Di:
DPPPVVLLVVLVVLVVQLPPPCNLVLLLVLLQCLVVVVVVLVVCCVVPVVSVVVQCVVLPDPVNVNDGPNVLSCCSVVVLVVVLVVLVVVLVVDPDPVSNVSSVVSNVSSVVSNVVSVVSNVVVVVVVVVVVVVVVVVVVPPPPDDDDDDDDDDDDDDDDDDDPPVVVVVSNVVSSVVVVVVVCVVCVVVPD